Protein AF-A0AAN9URZ4-F1 (afdb_monomer)

Radius of gyration: 30.46 Å; Cα contacts (8 Å, |Δi|>4): 435; chains: 1; bounding box: 89×57×75 Å

Solvent-accessible surface area (backbone atoms only — not comparable to full-atom values): 18481 Å² total; per-residue (Å²): 125,80,79,62,71,82,74,46,87,57,57,67,56,51,55,60,62,71,72,59,90,50,75,71,52,51,59,51,49,50,52,51,52,52,51,48,52,52,49,52,52,48,54,52,52,50,52,54,50,53,51,52,51,50,53,53,49,48,52,50,50,52,53,51,50,51,50,52,48,48,52,49,52,52,53,50,32,48,73,63,71,39,75,86,70,47,73,65,60,51,51,51,50,51,53,50,51,53,51,51,52,53,51,49,47,69,75,72,37,92,56,43,60,62,55,44,68,71,53,41,53,51,48,61,67,32,66,69,50,39,52,55,74,70,44,91,61,32,26,33,37,39,38,35,14,32,56,40,86,91,52,82,79,58,95,66,47,57,46,45,49,55,47,55,51,48,53,50,51,52,66,74,65,63,46,95,55,48,47,71,33,68,50,62,40,73,78,58,91,87,57,43,34,64,66,59,54,52,41,51,42,42,51,45,50,45,71,76,40,46,79,51,53,68,46,68,64,57,46,51,54,50,50,51,37,47,51,53,34,52,55,45,25,68,73,68,79,43,84,51,61,70,40,52,37,51,38,45,37,53,59,48,48,50,45,58,58,85,29,37,40,38,38,39,34,27,36,39,53,52,16,18,38,98,85,65,48,76,38,26,61,56,48,50,30,38,50,47,50,40,32,74,66,36,58,24,32,27,38,35,40,38,28,30,29,42,85,75,38,72,53,92,86,42,69,83,74,41,73,74,89,52,88,75,41,60,44,82,47,81,46,73,47,47,72,108

Secondary structure (DSSP, 8-state):
-GGGTTS-TTHHHHHHHHT---HHHHHHHHHHHHHHHHHHHHHHHHHHHHHHHHHHHHHHHHHHHHHHHHHHHHHHHHHTT-TT--HHHHHHHHHHHHHHHHHHHHHH-TTB--SSTHHHHHHHHSHHHHHHHH-SS-EEEEEEEE--TT-TT-SS-TTTHHHHHHHHHHHHT--TTEEEEEEETTS-TT---HHHHHHHHHHHHHHH-GGGGSSHHHHHHHHHHHHHHHHHHHHHTS--HHHHHHHHHHHHTTS-TT-EEEEEEE-GGG-B-TT--B-HHHHHHHHHHHHHH-SSEEEEEEEEETTT--GGGTGGGG--SSTTSEEEEEEE--B-

Mean predicted aligned error: 10.14 Å

Nearest PDB structures (foldseek):
  4l16-assembly1_A  TM=3.874E-01  e=4.009E-01  Caenorhabditis elegans
  5zqm-assembly1_A  TM=2.718E-01  e=1.031E-01  Homo sapiens

InterPro domains:
  IPR056884 Nephrocystin 3-like, N-terminal [PF24883] (123-302)

pLDDT: mean 85.99, std 12.0, range [42.84, 98.62]

Foldseek 3Di:
DVVVPVVDPCPVVLVVLVVDDDPVSVVVNVVVVVVVVVVVVVVVVVVVVVVVVVVVVVVVVVVVLVVLLVVLLCVLCVLLVNNVDDPVVVVVLVVVVVVVVVVCCVPPPPFWDACDDPVVVVQCPDPLNCCLVVPPAAAEEEEAAEEDPVPLPDPDGRNQVVLVVVVVVCVVVPDLLEAEDEDEFPSDPVAQELSNRLSRLLSSRCVSVSVLRSDVVLSVLLSVLSVVQVVCCVVVVHGDLVSSLVSSQSSLQSDALSHEYEYRYEALLRHADPVRDRCSLSNLLSLLSNSVRHSHRYRYYHYHHCSSPVCVVCVVPSNHPDPRRYDYDYDYMDTD

Sequence (336 aa):
MRVLRGRLPGLELYKRIYSSKGNLELAMQVKIAESYKAFIHFCVQATMFYNKSGTQQSRKIDGLQEGHDNDHINKIQSLLGLGDYSAEQENDAVETYRRNFEVDAFMKNQFLERMEGGRMDTLKSHHDFRQWLESEGSRLLLVVGYNHHSIRSANQCWASPIALELMNRVKEKKREDESWVHYTSGLRDEGDVLSRAVFTIVLQVLRQNRSAVQKDEPLQELHAAIQDYRQEAERGGGETAASLQKVALRALNFLDSSKTVWIILDRVDKCRDQSRKLIGRALLKTMVYLVENAKPRVRVLAVVSGLDWNIDQDEDDLGRERKNSVIQHVVYQQQL

Structure (mmCIF, N/CA/C/O backbone):
data_AF-A0AAN9URZ4-F1
#
_entry.id   AF-A0AAN9URZ4-F1
#
loop_
_atom_site.group_PDB
_atom_site.id
_atom_site.type_symbol
_atom_site.label_atom_id
_atom_site.label_alt_id
_atom_site.label_comp_id
_atom_site.label_asym_id
_atom_site.label_entity_id
_atom_site.label_seq_id
_atom_site.pdbx_PDB_ins_code
_atom_site.Cartn_x
_atom_site.Cartn_y
_atom_site.Cartn_z
_atom_site.occupancy
_atom_site.B_iso_or_equiv
_atom_site.auth_seq_id
_atom_site.auth_comp_id
_atom_site.auth_asym_id
_atom_site.auth_atom_id
_atom_site.pdbx_PDB_model_num
ATOM 1 N N . MET A 1 1 ? -52.444 14.887 15.789 1.00 42.84 1 MET A N 1
ATOM 2 C CA . MET A 1 1 ? -52.819 15.622 17.026 1.00 42.84 1 MET A CA 1
ATOM 3 C C . MET A 1 1 ? -53.616 14.827 18.080 1.00 42.84 1 MET A C 1
ATOM 5 O O . MET A 1 1 ? -53.629 15.259 19.224 1.00 42.84 1 MET A O 1
ATOM 9 N N . ARG A 1 2 ? -54.247 13.671 17.788 1.00 46.78 2 ARG A N 1
ATOM 10 C CA . ARG A 1 2 ? -55.033 12.914 18.799 1.00 46.78 2 ARG A CA 1
ATOM 11 C C . ARG A 1 2 ? -54.210 12.191 19.885 1.00 46.78 2 ARG A C 1
ATOM 13 O O . ARG A 1 2 ? -54.737 11.962 20.964 1.00 46.78 2 ARG A O 1
ATOM 20 N N . VAL A 1 3 ? -52.929 11.899 19.648 1.00 48.75 3 VAL A N 1
ATOM 21 C CA . VAL A 1 3 ? -52.095 11.086 20.564 1.00 48.75 3 VAL A CA 1
ATOM 22 C C . VAL A 1 3 ? -51.535 11.884 21.759 1.00 48.75 3 VAL A C 1
ATOM 24 O O . VAL A 1 3 ? -51.210 11.306 22.790 1.00 48.75 3 VAL A O 1
ATOM 27 N N . LEU A 1 4 ? -51.491 13.220 21.684 1.00 47.91 4 LEU A N 1
ATOM 28 C CA . LEU A 1 4 ? -50.984 14.065 22.779 1.00 47.91 4 LEU A CA 1
ATOM 29 C C . LEU A 1 4 ? -52.016 14.321 23.892 1.00 47.91 4 LEU A C 1
ATOM 31 O O . LEU A 1 4 ? -51.628 14.651 25.010 1.00 47.91 4 LEU A O 1
ATOM 35 N N . ARG A 1 5 ? -53.320 14.130 23.632 1.00 49.97 5 ARG A N 1
ATOM 36 C CA . ARG A 1 5 ? -54.385 14.419 24.615 1.00 49.97 5 ARG A CA 1
ATOM 37 C C . ARG A 1 5 ? -54.364 13.511 25.848 1.00 49.97 5 ARG A C 1
ATOM 39 O O . ARG A 1 5 ? -54.823 13.942 26.894 1.00 49.97 5 ARG A O 1
ATOM 46 N N . GLY A 1 6 ? -53.829 12.294 25.739 1.00 54.91 6 GLY A N 1
ATOM 47 C CA . GLY A 1 6 ? -53.776 11.337 26.852 1.00 54.91 6 GLY A CA 1
ATOM 48 C C . GLY A 1 6 ? -52.483 11.365 27.672 1.00 54.91 6 GLY A C 1
ATOM 49 O O . GLY A 1 6 ? -52.384 10.643 28.655 1.00 54.91 6 GLY A O 1
ATOM 50 N N . ARG A 1 7 ? -51.475 12.155 27.271 1.00 55.06 7 ARG A N 1
ATOM 51 C CA . ARG A 1 7 ? -50.127 12.121 27.877 1.00 55.06 7 ARG A CA 1
ATOM 52 C C . ARG A 1 7 ? -49.797 13.312 28.775 1.00 55.06 7 ARG A C 1
ATOM 54 O O . ARG A 1 7 ? -48.707 13.362 29.330 1.00 55.06 7 ARG A O 1
ATOM 61 N N . LEU A 1 8 ? -50.727 14.249 28.946 1.00 54.44 8 LEU A N 1
ATOM 62 C CA . LEU A 1 8 ? -50.587 15.378 29.866 1.00 54.44 8 LEU A CA 1
ATOM 63 C C . LEU A 1 8 ? -51.680 15.284 30.939 1.00 54.44 8 LEU A C 1
ATOM 65 O O . LEU A 1 8 ? -52.721 15.926 30.789 1.00 54.44 8 LEU A O 1
ATOM 69 N N . PRO A 1 9 ? -51.456 14.520 32.029 1.00 59.19 9 PRO A N 1
ATOM 70 C CA . PRO A 1 9 ? -52.394 14.411 33.152 1.00 59.19 9 PRO A CA 1
ATOM 71 C C . PRO A 1 9 ? -52.818 15.766 33.749 1.00 59.19 9 PRO A C 1
ATOM 73 O O . PRO A 1 9 ? -53.840 15.854 34.420 1.00 59.19 9 PRO A O 1
ATOM 76 N N . GLY A 1 10 ? -52.071 16.842 33.476 1.00 60.06 10 GLY A N 1
ATOM 77 C CA . GLY A 1 10 ? -52.400 18.199 33.913 1.00 60.06 10 GLY A CA 1
ATOM 78 C C . GLY A 1 10 ? -53.425 18.949 33.053 1.00 60.06 10 GLY A C 1
ATOM 79 O O . GLY A 1 10 ? -53.982 19.932 33.526 1.00 60.06 10 GLY A O 1
ATOM 80 N N . LEU A 1 11 ? -53.712 18.536 31.811 1.00 63.22 11 LEU A N 1
ATOM 81 C CA . LEU A 1 11 ? -54.497 19.368 30.881 1.00 63.22 11 LEU A CA 1
ATOM 82 C C . LEU A 1 11 ? -55.975 19.521 31.298 1.00 63.22 11 LEU A C 1
ATOM 84 O O . LEU A 1 11 ? -56.564 20.587 31.129 1.00 63.22 11 LEU A O 1
ATOM 88 N N . GLU A 1 12 ? -56.570 18.469 31.864 1.00 67.25 12 GLU A N 1
ATOM 89 C CA . GLU A 1 12 ? -57.939 18.511 32.405 1.00 67.25 12 GLU A CA 1
ATOM 90 C C . GLU A 1 12 ? -58.012 19.302 33.721 1.00 67.25 12 GLU A C 1
ATOM 92 O O . GLU A 1 12 ? -58.983 20.019 33.961 1.00 67.25 12 GLU A O 1
ATOM 97 N N . LEU A 1 13 ? -56.944 19.270 34.528 1.00 66.81 13 LEU A N 1
ATOM 98 C CA . LEU A 1 13 ? -56.815 20.118 35.713 1.00 66.81 13 LEU A CA 1
ATOM 99 C C . LEU A 1 13 ? -56.771 21.607 35.322 1.00 66.81 13 LEU A C 1
ATOM 101 O O . LEU A 1 13 ? -57.477 22.416 35.920 1.00 66.81 13 LEU A O 1
ATOM 105 N N . TYR A 1 14 ? -56.029 21.958 34.265 1.00 63.41 14 TYR A N 1
ATOM 106 C CA . TYR A 1 14 ? -55.974 23.324 33.729 1.00 63.41 14 TYR A CA 1
ATOM 107 C C . TYR A 1 14 ? -57.334 23.834 33.259 1.00 63.41 14 TYR A C 1
ATOM 109 O O . TYR A 1 14 ? -57.724 24.945 33.613 1.00 63.41 14 TYR A O 1
ATOM 117 N N . LYS A 1 15 ? -58.085 23.029 32.498 1.00 69.25 15 LYS A N 1
ATOM 118 C CA . LYS A 1 15 ? -59.427 23.424 32.041 1.00 69.25 15 LYS A CA 1
ATOM 119 C C . LYS A 1 15 ? -60.359 23.732 33.207 1.00 69.25 15 LYS A C 1
ATOM 121 O O . LYS A 1 15 ? -61.093 24.710 33.141 1.00 69.25 15 LYS A O 1
ATOM 126 N N . ARG A 1 16 ? -60.298 22.921 34.269 1.00 67.06 16 ARG A N 1
ATOM 127 C CA . ARG A 1 16 ? -61.144 23.063 35.459 1.00 67.06 16 ARG A CA 1
ATOM 128 C C . ARG A 1 16 ? -60.785 24.297 36.283 1.00 67.06 16 ARG A C 1
ATOM 130 O O . ARG A 1 16 ? -61.675 24.998 36.753 1.00 67.06 16 ARG A O 1
ATOM 137 N N . ILE A 1 17 ? -59.488 24.571 36.408 1.00 64.19 17 ILE A N 1
ATOM 138 C CA . ILE A 1 17 ? -58.961 25.751 37.091 1.00 64.19 17 ILE A CA 1
ATOM 139 C C . ILE A 1 17 ? -59.410 27.032 36.371 1.00 64.19 17 ILE A C 1
ATOM 141 O O . ILE A 1 17 ? -59.908 27.928 37.037 1.00 64.19 17 ILE A O 1
ATOM 145 N N . TYR A 1 18 ? -59.318 27.103 35.038 1.00 62.09 18 TYR A N 1
ATOM 146 C CA . TYR A 1 18 ? -59.636 28.313 34.257 1.00 62.09 18 TYR A CA 1
ATOM 147 C C . TYR A 1 18 ? -61.133 28.558 33.986 1.00 62.09 18 TYR A C 1
ATOM 149 O O . TYR A 1 18 ? -61.499 29.638 33.528 1.00 62.09 18 TYR A O 1
ATOM 157 N N . SER A 1 19 ? -62.015 27.592 34.254 1.00 69.06 19 SER A N 1
ATOM 158 C CA . SER A 1 19 ? -63.463 27.736 34.030 1.00 69.06 19 SER A CA 1
ATOM 159 C C . SER A 1 19 ? -64.231 28.444 35.158 1.00 69.06 19 SER A C 1
ATOM 161 O O . SER A 1 19 ? -65.416 28.731 34.985 1.00 69.06 19 SER A O 1
ATOM 163 N N . SER A 1 20 ? -63.590 28.732 36.296 1.00 61.50 20 SER A N 1
ATOM 164 C CA . SER A 1 20 ? -64.242 29.340 37.465 1.00 61.50 20 SER A CA 1
ATOM 165 C C . SER A 1 20 ? -63.994 30.853 37.567 1.00 61.50 20 SER A C 1
ATOM 167 O O . SER A 1 20 ? -62.905 31.327 37.244 1.00 61.50 20 SER A O 1
ATOM 169 N N . LYS A 1 21 ? -65.020 31.623 37.961 1.00 62.53 21 LYS A N 1
ATOM 170 C CA . LYS A 1 21 ? -65.085 33.098 37.825 1.00 62.53 21 LYS A CA 1
ATOM 171 C C . LYS A 1 21 ? -64.901 33.886 39.141 1.00 62.53 21 LYS A C 1
ATOM 173 O O . LYS A 1 21 ? -65.217 35.073 39.175 1.00 62.53 21 LYS A O 1
ATOM 178 N N . GLY A 1 22 ? -64.420 33.273 40.228 1.00 72.88 22 GLY A N 1
ATOM 179 C CA . GLY A 1 22 ? -64.204 33.966 41.507 1.00 72.88 22 GLY A CA 1
ATOM 180 C C . GLY A 1 22 ? -62.876 34.740 41.588 1.00 72.88 22 GLY A C 1
ATOM 181 O O . GLY A 1 22 ? -61.831 34.239 41.187 1.00 72.88 22 GLY A O 1
ATOM 182 N N . ASN A 1 23 ? -62.868 35.939 42.189 1.00 67.38 23 ASN A N 1
ATOM 183 C CA . ASN A 1 23 ? -61.644 36.750 42.372 1.00 67.38 23 ASN A CA 1
ATOM 184 C C . ASN A 1 23 ? -60.546 36.043 43.201 1.00 67.38 23 ASN A C 1
ATOM 186 O O . ASN A 1 23 ? -59.359 36.210 42.924 1.00 67.38 23 ASN A O 1
ATOM 190 N N . LEU A 1 24 ? -60.924 35.227 44.194 1.00 65.75 24 LEU A N 1
ATOM 191 C CA . LEU A 1 24 ? -59.980 34.422 44.986 1.00 65.75 24 LEU A CA 1
ATOM 192 C C . LEU A 1 24 ? -59.337 33.303 44.146 1.00 65.75 24 LEU A C 1
ATOM 194 O O . LEU A 1 24 ? -58.168 32.966 44.331 1.00 65.75 24 LEU A O 1
ATOM 198 N N . GLU A 1 25 ? -60.080 32.765 43.179 1.00 67.50 25 GLU A N 1
ATOM 199 C CA . GLU A 1 25 ? -59.587 31.736 42.264 1.00 67.50 25 GLU A CA 1
ATOM 200 C C . GLU A 1 25 ? -58.636 32.321 41.223 1.00 67.50 25 GLU A C 1
ATOM 202 O O . GLU A 1 25 ? -57.683 31.644 40.849 1.00 67.50 25 GLU A O 1
ATOM 207 N N . LEU A 1 26 ? -58.809 33.588 40.832 1.00 73.62 26 LEU A N 1
ATOM 208 C CA . LEU A 1 26 ? -57.879 34.282 39.939 1.00 73.62 26 LEU A CA 1
ATOM 209 C C . LEU A 1 26 ? -56.481 34.420 40.569 1.00 73.62 26 LEU A C 1
ATOM 211 O O . LEU A 1 26 ? -55.475 34.124 39.926 1.00 73.62 26 LEU A O 1
ATOM 215 N N . ALA A 1 27 ? -56.395 34.795 41.848 1.00 77.75 27 ALA A N 1
ATOM 216 C CA . ALA A 1 27 ? -55.114 34.874 42.556 1.00 77.75 27 ALA A CA 1
ATOM 217 C C . ALA A 1 27 ? -54.439 33.494 42.694 1.00 77.75 27 ALA A C 1
ATOM 219 O O . ALA A 1 27 ? -53.217 33.370 42.579 1.00 77.75 27 ALA A O 1
ATOM 220 N N . MET A 1 28 ? -55.235 32.440 42.901 1.00 76.69 28 MET A N 1
ATOM 221 C CA . MET A 1 28 ? -54.738 31.066 42.959 1.00 76.69 28 MET A CA 1
ATOM 222 C C . MET A 1 28 ? -54.276 30.566 41.580 1.00 76.69 28 MET A C 1
ATOM 224 O O . MET A 1 28 ? -53.213 29.958 41.480 1.00 76.69 28 MET A O 1
ATOM 228 N N . GLN A 1 29 ? -55.019 30.875 40.513 1.00 73.12 29 GLN A N 1
ATOM 229 C CA . GLN A 1 29 ? -54.650 30.595 39.122 1.00 73.12 29 GLN A CA 1
ATOM 230 C C . GLN A 1 29 ? -53.306 31.225 38.754 1.00 73.12 29 GLN A C 1
ATOM 232 O O . GLN A 1 29 ? -52.453 30.546 38.183 1.00 73.12 29 GLN A O 1
ATOM 237 N N . VAL A 1 30 ? -53.096 32.494 39.119 1.00 80.12 30 VAL A N 1
ATOM 238 C CA . VAL A 1 30 ? -51.832 33.204 38.876 1.00 80.12 30 VAL A CA 1
ATOM 239 C C . VAL A 1 30 ? -50.676 32.506 39.592 1.00 80.12 30 VAL A C 1
ATOM 241 O O . VAL A 1 30 ? -49.689 32.166 38.943 1.00 80.12 30 VAL A O 1
ATOM 244 N N . LYS A 1 31 ? -50.821 32.172 40.884 1.00 84.50 31 LYS A N 1
ATOM 245 C CA . LYS A 1 31 ? -49.784 31.432 41.629 1.00 84.50 31 LYS A CA 1
ATOM 246 C C . LYS A 1 31 ? -49.487 30.054 41.035 1.00 84.50 31 LYS A C 1
ATOM 248 O O . LYS A 1 31 ? -48.326 29.645 40.990 1.00 84.50 31 LYS A O 1
ATOM 253 N N . ILE A 1 32 ? -50.508 29.330 40.572 1.00 79.12 32 ILE A N 1
ATOM 254 C CA . ILE A 1 32 ? -50.332 28.026 39.911 1.00 79.12 32 ILE A CA 1
ATOM 255 C C . ILE A 1 32 ? -49.575 28.197 38.589 1.00 79.12 32 ILE A C 1
ATOM 257 O O . ILE A 1 32 ? -48.636 27.445 38.321 1.00 79.12 32 ILE A O 1
ATOM 261 N N . ALA A 1 33 ? -49.936 29.196 37.781 1.00 75.31 33 ALA A N 1
ATOM 262 C CA . ALA A 1 33 ? -49.264 29.486 36.519 1.00 75.31 33 ALA A CA 1
ATOM 263 C C . ALA A 1 33 ? -47.792 29.883 36.731 1.00 75.31 33 ALA A C 1
ATOM 265 O O . ALA A 1 33 ? -46.912 29.368 36.039 1.00 75.31 33 ALA A O 1
ATOM 266 N N . GLU A 1 34 ? -47.504 30.733 37.718 1.00 84.31 34 GLU A N 1
ATOM 267 C CA . GLU A 1 34 ? -46.139 31.123 38.091 1.00 84.31 34 GLU A CA 1
ATOM 268 C C . GLU A 1 34 ? -45.314 29.934 38.596 1.00 84.31 34 GLU A C 1
ATOM 270 O O . GLU A 1 34 ? -44.181 29.739 38.151 1.00 84.31 34 GLU A O 1
ATOM 275 N N . SER A 1 35 ? -45.896 29.089 39.453 1.00 83.25 35 SER A N 1
ATOM 276 C CA . SER A 1 35 ? -45.234 27.880 39.963 1.00 83.25 35 SER A CA 1
ATOM 277 C C . SER A 1 35 ? -44.882 26.916 38.829 1.00 83.25 35 SER A C 1
ATOM 279 O O . SER A 1 35 ? -43.781 26.369 38.781 1.00 83.25 35 SER A O 1
ATOM 281 N N . TYR A 1 36 ? -45.792 26.741 37.867 1.00 79.69 36 TYR A N 1
ATOM 282 C CA . TYR A 1 36 ? -45.555 25.870 36.718 1.00 79.69 36 TYR A CA 1
ATOM 283 C C . TYR A 1 36 ? -44.509 26.446 35.760 1.00 79.69 36 TYR A C 1
ATOM 285 O O . TYR A 1 36 ? -43.657 25.714 35.260 1.00 79.69 36 TYR A O 1
ATOM 293 N N . LYS A 1 37 ? -44.522 27.767 35.544 1.00 81.00 37 LYS A N 1
ATOM 294 C CA . LYS A 1 37 ? -43.484 28.469 34.778 1.00 81.00 37 LYS A CA 1
ATOM 295 C C . LYS A 1 37 ? -42.105 28.263 35.411 1.00 81.00 37 LYS A C 1
ATOM 297 O O . LYS A 1 37 ? -41.157 27.949 34.692 1.00 81.00 37 LYS A O 1
ATOM 302 N N . ALA A 1 38 ? -41.999 28.391 36.734 1.00 84.94 38 ALA A N 1
ATOM 303 C CA . ALA A 1 38 ? -40.759 28.142 37.466 1.00 84.94 38 ALA A CA 1
ATOM 304 C C . ALA A 1 38 ? -40.299 26.679 37.337 1.00 84.94 38 ALA A C 1
ATOM 306 O O . ALA A 1 38 ? -39.125 26.428 37.069 1.00 84.94 38 ALA A O 1
ATOM 307 N N . PHE A 1 39 ? -41.224 25.720 37.440 1.00 84.50 39 PHE A N 1
ATOM 308 C CA . PHE A 1 39 ? -40.927 24.297 37.268 1.00 84.50 39 PHE A CA 1
ATOM 309 C C . PHE A 1 39 ? -40.434 23.959 35.853 1.00 84.50 39 PHE A C 1
ATOM 311 O O . PHE A 1 39 ? -39.395 23.318 35.707 1.00 84.50 39 PHE A O 1
ATOM 318 N N . ILE A 1 40 ? -41.115 24.435 34.802 1.00 79.75 40 ILE A N 1
ATOM 319 C CA . ILE A 1 40 ? -40.665 24.239 33.413 1.00 79.75 40 ILE A CA 1
ATOM 320 C C . ILE A 1 40 ? -39.272 24.837 33.220 1.00 79.75 40 ILE A C 1
ATOM 322 O O . ILE A 1 40 ? -38.400 24.189 32.642 1.00 79.75 40 ILE A O 1
ATOM 326 N N . HIS A 1 41 ? -39.048 26.058 33.713 1.00 78.00 41 HIS A N 1
ATOM 327 C CA . HIS A 1 41 ? -37.749 26.714 33.610 1.00 78.00 41 HIS A CA 1
ATOM 328 C C . HIS A 1 41 ? -36.645 25.893 34.296 1.00 78.00 41 HIS A C 1
ATOM 330 O O . HIS A 1 41 ? -35.586 25.682 33.706 1.00 78.00 41 HIS A O 1
ATOM 336 N N . PHE A 1 42 ? -36.916 25.351 35.488 1.00 89.00 42 PHE A N 1
ATOM 337 C CA . PHE A 1 42 ? -36.014 24.426 36.172 1.00 89.00 42 PHE A CA 1
ATOM 338 C C . PHE A 1 42 ? -35.735 23.164 35.341 1.00 89.00 42 PHE A C 1
ATOM 340 O O . PHE A 1 42 ? -34.572 22.823 35.141 1.00 89.00 42 PHE A O 1
ATOM 347 N N . CYS A 1 43 ? -36.759 22.500 34.794 1.00 82.06 43 CYS A N 1
ATOM 348 C CA . CYS A 1 43 ? -36.575 21.306 33.962 1.00 82.06 43 CYS A CA 1
ATOM 349 C C . CYS A 1 43 ? -35.727 21.585 32.711 1.00 82.06 43 CYS A C 1
ATOM 351 O O . CYS A 1 43 ? -34.867 20.774 32.358 1.00 82.06 43 CYS A O 1
ATOM 353 N N . VAL A 1 44 ? -35.929 22.733 32.055 1.00 77.44 44 VAL A N 1
ATOM 354 C CA . VAL A 1 44 ? -35.116 23.161 30.905 1.00 77.44 44 VAL A CA 1
ATOM 355 C C . VAL A 1 44 ? -33.662 23.372 31.325 1.00 77.44 44 VAL A C 1
ATOM 357 O O . VAL A 1 44 ? -32.761 22.836 30.678 1.00 77.44 44 VAL A O 1
ATOM 360 N N . GLN A 1 45 ? -33.416 24.089 32.427 1.00 76.75 45 GLN A N 1
ATOM 361 C CA . GLN A 1 45 ? -32.056 24.325 32.918 1.00 76.75 45 GLN A CA 1
ATOM 362 C C . GLN A 1 45 ? -31.357 23.040 33.370 1.00 76.75 45 GLN A C 1
ATOM 364 O O . GLN A 1 45 ? -30.199 22.833 33.014 1.00 76.75 45 GLN A O 1
ATOM 369 N N . ALA A 1 46 ? -32.056 22.148 34.075 1.00 76.00 46 ALA A N 1
ATOM 370 C CA . ALA A 1 46 ? -31.533 20.842 34.462 1.00 76.00 46 ALA A CA 1
ATOM 371 C C . ALA A 1 46 ? -31.162 20.011 33.224 1.00 76.00 46 ALA A C 1
ATOM 373 O O . ALA A 1 46 ? -30.057 19.482 33.147 1.00 76.00 46 ALA A O 1
ATOM 374 N N . THR A 1 47 ? -32.025 19.971 32.205 1.00 73.62 47 THR A N 1
ATOM 375 C CA . THR A 1 47 ? -31.743 19.262 30.943 1.00 73.62 47 THR A CA 1
ATOM 376 C C . THR A 1 47 ? -30.515 19.840 30.236 1.00 73.62 47 THR A C 1
ATOM 378 O O . THR A 1 47 ? -29.645 19.094 29.792 1.00 73.62 47 THR A O 1
ATOM 381 N N . MET A 1 48 ? -30.394 21.170 30.164 1.00 71.06 48 MET A N 1
ATOM 382 C CA . MET A 1 48 ? -29.210 21.825 29.599 1.00 71.06 48 MET A CA 1
ATOM 383 C C . MET A 1 48 ? -27.941 21.527 30.404 1.00 71.06 48 MET A C 1
ATOM 385 O O . MET A 1 48 ? -26.884 21.322 29.810 1.00 71.06 48 MET A O 1
ATOM 389 N N . PHE A 1 49 ? -28.033 21.496 31.734 1.00 76.31 49 PHE A N 1
ATOM 390 C CA . PHE A 1 49 ? -26.919 21.178 32.623 1.00 76.31 49 PHE A CA 1
ATOM 391 C C . PHE A 1 49 ? -26.446 19.734 32.424 1.00 76.31 49 PHE A C 1
ATOM 393 O O . PHE A 1 49 ? -25.277 19.516 32.113 1.00 76.31 49 PHE A O 1
ATOM 400 N N . TYR A 1 50 ? -27.356 18.758 32.479 1.00 72.69 50 TYR A N 1
ATOM 401 C CA . TYR A 1 50 ? -27.015 17.348 32.281 1.00 72.69 50 TYR A CA 1
ATOM 402 C C . TYR A 1 50 ? -26.529 17.047 30.855 1.00 72.69 50 TYR A C 1
ATOM 404 O O . TYR A 1 50 ? -25.592 16.269 30.691 1.00 72.69 50 TYR A O 1
ATOM 412 N N . ASN A 1 51 ? -27.060 17.720 29.828 1.00 70.62 51 ASN A N 1
ATOM 413 C CA . ASN A 1 51 ? -26.549 17.589 28.458 1.00 70.62 51 ASN A CA 1
ATOM 414 C C . ASN A 1 51 ? -25.150 18.209 28.290 1.00 70.62 51 ASN A C 1
ATOM 416 O O . ASN A 1 51 ? -24.308 17.658 27.578 1.00 70.62 51 ASN A O 1
ATOM 420 N N . LYS A 1 52 ? -24.853 19.332 28.956 1.00 66.81 52 LYS A N 1
ATOM 421 C CA . LYS A 1 52 ? -23.499 19.916 28.967 1.00 66.81 52 LYS A CA 1
ATOM 422 C C . LYS A 1 52 ? -22.499 19.021 29.702 1.00 66.81 52 LYS A C 1
ATOM 424 O O . LYS A 1 52 ? -21.394 18.825 29.205 1.00 66.81 52 LYS A O 1
ATOM 429 N N . SER A 1 53 ? -22.881 18.434 30.834 1.00 63.44 53 SER A N 1
ATOM 430 C CA . SER A 1 53 ? -22.025 17.493 31.567 1.00 63.44 53 SER A CA 1
ATOM 431 C C . SER A 1 53 ? -21.807 16.190 30.793 1.00 63.44 53 SER A C 1
ATOM 433 O O . SER A 1 53 ? -20.6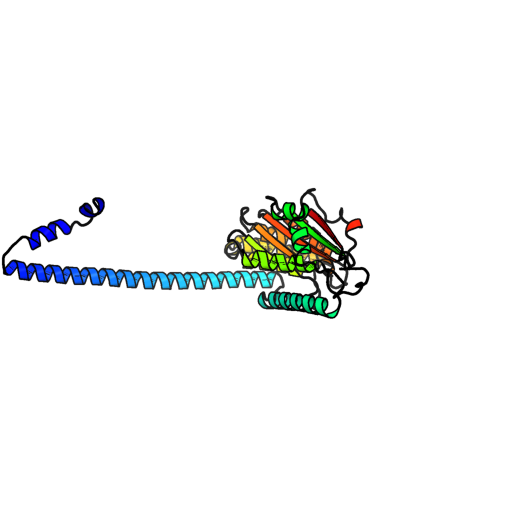72 15.733 30.701 1.00 63.44 53 SER A O 1
ATOM 435 N N . GLY A 1 54 ? -22.848 15.641 30.158 1.00 65.12 54 GLY A N 1
ATOM 436 C CA . GLY A 1 54 ? -22.743 14.441 29.323 1.00 65.12 54 GLY A CA 1
ATOM 437 C C . GLY A 1 54 ? -21.863 14.647 28.087 1.00 65.12 54 GLY A C 1
ATOM 438 O O . GLY A 1 54 ? -21.010 13.815 27.795 1.00 65.12 54 GLY A O 1
ATOM 439 N N . THR A 1 55 ? -21.983 15.791 27.404 1.00 66.50 55 THR A N 1
ATOM 440 C CA . THR A 1 55 ? -21.107 16.120 26.262 1.00 66.50 55 THR A CA 1
ATOM 441 C C . THR A 1 55 ? -19.659 16.376 26.679 1.00 66.50 55 THR A C 1
ATOM 443 O O . THR A 1 55 ? -18.744 15.954 25.977 1.00 66.50 55 THR A O 1
ATOM 446 N N . GLN A 1 56 ? -19.414 17.016 27.828 1.00 67.12 56 GLN A N 1
ATOM 447 C CA . GLN A 1 56 ? -18.055 17.176 28.360 1.00 67.12 56 GLN A CA 1
ATOM 448 C C . GLN A 1 56 ? -17.433 15.844 28.788 1.00 67.12 56 GLN A C 1
ATOM 450 O O . GLN A 1 56 ? -16.240 15.635 28.578 1.00 67.12 56 GLN A O 1
ATOM 455 N N . GLN A 1 57 ? -18.221 14.946 29.376 1.00 68.12 57 GLN A N 1
ATOM 456 C CA . GLN A 1 57 ? -17.748 13.631 29.791 1.00 68.12 57 GLN A CA 1
ATOM 457 C C . GLN A 1 57 ? -17.487 12.717 28.589 1.00 68.12 57 GLN A C 1
ATOM 459 O O . GLN A 1 57 ? -16.446 12.071 28.567 1.00 68.12 57 GLN A O 1
ATOM 464 N N . SER A 1 58 ? -18.346 12.749 27.562 1.00 65.88 58 SER A N 1
ATOM 465 C CA . SER A 1 58 ? -18.093 12.071 26.282 1.00 65.88 58 SER A CA 1
ATOM 466 C C . SER A 1 58 ? -16.784 12.554 25.671 1.00 65.88 58 SER A C 1
ATOM 468 O O . SER A 1 58 ? -15.897 11.750 25.448 1.00 65.88 58 SER A O 1
ATOM 470 N N . ARG A 1 59 ? -16.581 13.876 25.557 1.00 68.38 59 ARG A N 1
ATOM 471 C CA . ARG A 1 59 ? -15.327 14.442 25.027 1.00 68.38 59 ARG A CA 1
ATOM 472 C C . ARG A 1 59 ? -14.086 14.021 25.813 1.00 68.38 59 ARG A C 1
ATOM 474 O O . ARG A 1 59 ? -13.026 13.851 25.224 1.00 68.38 59 ARG A O 1
ATOM 481 N N . LYS A 1 60 ? -14.188 13.885 27.141 1.00 73.62 60 LYS A N 1
ATOM 482 C CA . LYS A 1 60 ? -13.075 13.390 27.966 1.00 73.62 60 LYS A CA 1
ATOM 483 C C . LYS A 1 60 ? -12.790 11.915 27.707 1.00 73.62 60 LYS A C 1
ATOM 485 O O . LYS A 1 60 ? -11.626 11.547 27.652 1.00 73.62 60 LYS A O 1
ATOM 490 N N . ILE A 1 61 ? -13.827 11.093 27.569 1.00 72.88 61 ILE A N 1
ATOM 491 C CA . ILE A 1 61 ? -13.681 9.670 27.248 1.00 72.88 61 ILE A CA 1
ATOM 492 C C . ILE A 1 61 ? -13.086 9.515 25.848 1.00 72.88 61 ILE A C 1
ATOM 494 O O . ILE A 1 61 ? -12.108 8.795 25.700 1.00 72.88 61 ILE A O 1
ATOM 498 N N . ASP A 1 62 ? -13.598 10.260 24.868 1.00 73.75 62 ASP A N 1
ATOM 499 C CA . ASP A 1 62 ? -13.095 10.264 23.493 1.00 73.75 62 ASP A CA 1
ATOM 500 C C . ASP A 1 62 ? -11.617 10.685 23.461 1.00 73.75 62 ASP A C 1
ATOM 502 O O . ASP A 1 62 ? -10.790 9.993 22.879 1.00 73.75 62 ASP A O 1
ATOM 506 N N . GLY A 1 63 ? -11.247 11.752 24.181 1.00 74.94 63 GLY A N 1
ATOM 507 C CA . GLY A 1 63 ? -9.855 12.205 24.270 1.00 74.94 63 GLY A CA 1
ATOM 508 C C . GLY A 1 63 ? -8.919 11.223 24.988 1.00 74.94 63 GLY A C 1
ATOM 509 O O . GLY A 1 63 ? -7.768 11.066 24.585 1.00 74.94 63 GLY A O 1
ATOM 510 N N . LEU A 1 64 ? -9.392 10.534 26.033 1.00 79.31 64 LEU A N 1
ATOM 511 C CA . LEU A 1 64 ? -8.620 9.476 26.696 1.00 79.31 64 LEU A CA 1
ATOM 512 C C . LEU A 1 64 ? -8.452 8.254 25.788 1.00 79.31 64 LEU A C 1
ATOM 514 O O . LEU A 1 64 ? -7.364 7.684 25.740 1.00 79.31 64 LEU A O 1
ATOM 518 N N . GLN A 1 65 ? -9.499 7.882 25.049 1.00 79.44 65 GLN A N 1
ATOM 519 C CA . GLN A 1 65 ? -9.456 6.780 24.094 1.00 79.44 65 GLN A CA 1
ATOM 520 C C . GLN A 1 65 ? -8.500 7.092 22.939 1.00 79.44 65 GLN A C 1
ATOM 522 O O . GLN A 1 65 ? -7.674 6.257 22.590 1.00 79.44 65 GLN A O 1
ATOM 527 N N . GLU A 1 66 ? -8.548 8.306 22.390 1.00 81.50 66 GLU A N 1
ATOM 528 C CA . GLU A 1 66 ? -7.605 8.754 21.362 1.00 81.50 66 GLU A CA 1
ATOM 529 C C . GLU A 1 66 ? -6.157 8.735 21.864 1.00 81.50 66 GLU A C 1
ATOM 531 O O . GLU A 1 66 ? -5.267 8.296 21.134 1.00 81.50 66 GLU A O 1
ATOM 536 N N . GLY A 1 67 ? -5.914 9.178 23.104 1.00 81.38 67 GLY A N 1
ATOM 537 C CA . GLY A 1 67 ? -4.595 9.115 23.736 1.00 81.38 67 GLY A CA 1
ATOM 538 C C . GLY A 1 67 ? -4.080 7.681 23.852 1.00 81.38 67 GLY A C 1
ATOM 539 O O . GLY A 1 67 ? -2.984 7.378 23.386 1.00 81.38 67 GLY A O 1
ATOM 540 N N . HIS A 1 68 ? -4.910 6.783 24.379 1.00 83.56 68 HIS A N 1
ATOM 541 C CA . HIS A 1 68 ? -4.579 5.368 24.528 1.00 83.56 68 HIS A CA 1
ATOM 542 C C . HIS A 1 68 ? -4.320 4.674 23.178 1.00 83.56 68 HIS A C 1
ATOM 544 O O . HIS A 1 68 ? -3.345 3.936 23.020 1.00 83.56 68 HIS A O 1
ATOM 550 N N . ASP A 1 69 ? -5.152 4.946 22.171 1.00 84.56 69 ASP A N 1
ATOM 551 C CA . ASP A 1 69 ? -4.979 4.415 20.818 1.00 84.56 69 ASP A CA 1
ATOM 552 C C . ASP A 1 69 ? -3.664 4.899 20.189 1.00 84.56 69 ASP A C 1
ATOM 554 O O . ASP A 1 69 ? -2.961 4.129 19.527 1.00 84.56 69 ASP A O 1
ATOM 558 N N . ASN A 1 70 ? -3.307 6.169 20.402 1.00 86.81 70 ASN A N 1
ATOM 559 C CA . ASN A 1 70 ? -2.037 6.716 19.933 1.00 86.81 70 ASN A CA 1
ATOM 560 C C . ASN A 1 70 ? -0.848 6.035 20.629 1.00 86.81 70 ASN A C 1
ATOM 562 O O . ASN A 1 70 ? 0.117 5.685 19.952 1.00 86.81 70 ASN A O 1
ATOM 566 N N . ASP A 1 71 ? -0.924 5.777 21.936 1.00 88.81 71 ASP A N 1
ATOM 567 C CA . ASP A 1 71 ? 0.129 5.075 22.679 1.00 88.81 71 ASP A CA 1
ATOM 568 C C . ASP A 1 71 ? 0.341 3.644 22.160 1.00 88.81 71 ASP A C 1
ATOM 570 O O . ASP A 1 71 ? 1.481 3.209 21.962 1.00 88.81 71 ASP A O 1
ATOM 574 N N . HIS A 1 72 ? -0.743 2.926 21.850 1.00 89.88 72 HIS A N 1
ATOM 575 C CA . HIS A 1 72 ? -0.680 1.595 21.237 1.00 89.88 72 HIS A CA 1
ATOM 576 C C . HIS A 1 72 ? -0.003 1.629 19.866 1.00 89.88 72 HIS A C 1
ATOM 578 O O . HIS A 1 72 ? 0.900 0.835 19.592 1.00 89.88 72 HIS A O 1
ATOM 584 N N . ILE A 1 73 ? -0.398 2.572 19.011 1.00 93.19 73 ILE A N 1
ATOM 585 C CA . ILE A 1 73 ? 0.215 2.752 17.693 1.00 93.19 73 ILE A CA 1
ATOM 586 C C . ILE A 1 73 ? 1.696 3.119 17.814 1.00 93.19 73 ILE A C 1
ATOM 588 O O . ILE A 1 73 ? 2.509 2.574 17.070 1.00 93.19 73 ILE A O 1
ATOM 592 N N . ASN A 1 74 ? 2.068 3.988 18.754 1.00 92.50 74 ASN A N 1
ATOM 593 C CA . ASN A 1 74 ? 3.460 4.373 18.991 1.00 92.50 74 ASN A CA 1
ATOM 594 C C . ASN A 1 74 ? 4.297 3.177 19.464 1.00 92.50 74 ASN A C 1
ATOM 596 O O . ASN A 1 74 ? 5.429 2.978 19.013 1.00 92.50 74 ASN A O 1
ATOM 600 N N . LYS A 1 75 ? 3.722 2.321 20.316 1.00 92.94 75 LYS A N 1
ATOM 601 C CA . LYS A 1 75 ? 4.350 1.062 20.722 1.00 92.94 75 LYS A CA 1
ATOM 602 C C . LYS A 1 75 ? 4.552 0.133 19.524 1.00 92.94 75 LYS A C 1
ATOM 604 O O . LYS A 1 75 ? 5.656 -0.374 19.346 1.00 92.94 75 LYS A O 1
ATOM 609 N N . ILE A 1 76 ? 3.539 -0.046 18.674 1.00 94.31 76 ILE A N 1
ATOM 610 C CA . ILE A 1 76 ? 3.649 -0.843 17.439 1.00 94.31 76 ILE A CA 1
ATOM 611 C C . ILE A 1 76 ? 4.720 -0.263 16.510 1.00 94.31 76 ILE A C 1
ATOM 613 O O . ILE A 1 76 ? 5.556 -1.001 16.005 1.00 94.31 76 ILE A O 1
ATOM 617 N N . GLN A 1 77 ? 4.746 1.053 16.317 1.00 95.44 77 GLN A N 1
ATOM 618 C CA . GLN A 1 77 ? 5.744 1.731 15.494 1.00 95.44 77 GLN A CA 1
ATOM 619 C C . GLN A 1 77 ? 7.175 1.462 15.982 1.00 95.44 77 GLN A C 1
ATOM 621 O O . GLN A 1 77 ? 8.049 1.140 15.178 1.00 95.44 77 GLN A O 1
ATOM 626 N N . SER A 1 78 ? 7.405 1.528 17.296 1.00 95.12 78 SER A N 1
ATOM 627 C CA . SER A 1 78 ? 8.693 1.176 17.905 1.00 95.12 78 SER A CA 1
ATOM 628 C C . SER A 1 78 ? 9.044 -0.305 17.698 1.00 95.12 78 SER A C 1
ATOM 630 O O . SER A 1 78 ? 10.161 -0.643 17.301 1.00 95.12 78 SER A O 1
ATOM 632 N N . LEU A 1 79 ? 8.070 -1.207 17.864 1.00 94.19 79 LEU A N 1
ATOM 633 C CA . LEU A 1 79 ? 8.242 -2.643 17.608 1.00 94.19 79 LEU A CA 1
ATOM 634 C C . LEU A 1 79 ? 8.564 -2.956 16.144 1.00 94.19 79 LEU A C 1
ATOM 636 O O . LEU A 1 79 ? 9.334 -3.868 15.860 1.00 94.19 79 LEU A O 1
ATOM 640 N N . LEU A 1 80 ? 8.032 -2.182 15.210 1.00 94.62 80 LEU A N 1
ATOM 641 C CA . LEU A 1 80 ? 8.342 -2.306 13.790 1.00 94.62 80 LEU A CA 1
ATOM 642 C C . LEU A 1 80 ? 9.699 -1.685 13.417 1.00 94.62 80 LEU A C 1
ATOM 644 O O . LEU A 1 80 ? 10.102 -1.767 12.264 1.00 94.62 80 LEU A O 1
ATOM 648 N N . GLY A 1 81 ? 10.417 -1.065 14.361 1.00 94.12 81 GLY A N 1
ATOM 649 C CA . GLY A 1 81 ? 11.673 -0.371 14.064 1.00 94.12 81 GLY A CA 1
ATOM 650 C C . GLY A 1 81 ? 11.472 0.886 13.212 1.00 94.12 81 GLY A C 1
ATOM 651 O O . GLY A 1 81 ? 12.376 1.293 12.496 1.00 94.12 81 GLY A O 1
ATOM 652 N N . LEU A 1 82 ? 10.283 1.490 13.279 1.00 94.44 82 LEU A N 1
ATOM 653 C CA . LEU A 1 82 ? 9.893 2.676 12.514 1.00 94.44 82 LEU A CA 1
ATOM 654 C C . LEU A 1 82 ? 9.814 3.917 13.411 1.00 94.44 82 LEU A C 1
ATOM 656 O O . LEU A 1 82 ? 8.948 4.763 13.217 1.00 94.44 82 LEU A O 1
ATOM 660 N N . GLY A 1 83 ? 10.657 4.027 14.440 1.00 91.88 83 GLY A N 1
ATOM 661 C CA . GLY A 1 83 ? 10.604 5.143 15.399 1.00 91.88 83 GLY A CA 1
ATOM 662 C C . GLY A 1 83 ? 10.785 6.527 14.759 1.00 91.88 83 GLY A C 1
ATOM 663 O O . GLY A 1 83 ? 10.264 7.513 15.268 1.00 91.88 83 GLY A O 1
ATOM 664 N N . ASP A 1 84 ? 11.460 6.577 13.615 1.00 90.44 84 ASP A N 1
ATOM 665 C CA . ASP A 1 84 ? 11.690 7.753 12.774 1.00 90.44 84 ASP A CA 1
ATOM 666 C C . ASP A 1 84 ? 10.528 8.064 11.812 1.00 90.44 84 ASP A C 1
ATOM 668 O O . ASP A 1 84 ? 10.481 9.137 11.218 1.00 90.44 84 ASP A O 1
ATOM 672 N N . TYR A 1 85 ? 9.582 7.139 11.634 1.00 92.25 85 TYR A N 1
ATOM 673 C CA . TYR A 1 85 ? 8.503 7.289 10.664 1.00 92.25 85 TYR A CA 1
ATOM 674 C C . TYR A 1 85 ? 7.490 8.374 11.064 1.00 92.25 85 TYR A C 1
ATOM 676 O O . TYR A 1 85 ? 6.782 8.267 12.073 1.00 92.25 85 TYR A O 1
ATOM 684 N N . SER A 1 86 ? 7.303 9.359 10.186 1.00 92.00 86 SER A N 1
ATOM 685 C CA . SER A 1 86 ? 6.190 10.308 10.244 1.00 92.00 86 SER A CA 1
ATOM 686 C C . SER A 1 86 ? 5.317 10.210 8.995 1.00 92.00 86 SER A C 1
ATOM 688 O O . SER A 1 86 ? 5.811 10.147 7.872 1.00 92.00 86 SER A O 1
ATOM 690 N N . ALA A 1 87 ? 3.994 10.241 9.189 1.00 90.44 87 ALA A N 1
ATOM 691 C CA . ALA A 1 87 ? 3.054 10.300 8.068 1.00 90.44 87 ALA A CA 1
ATOM 692 C C . ALA A 1 87 ? 3.123 11.650 7.334 1.00 90.44 87 ALA A C 1
ATOM 694 O O . ALA A 1 87 ? 2.830 11.712 6.147 1.00 90.44 87 ALA A O 1
ATOM 695 N N . GLU A 1 88 ? 3.502 12.720 8.036 1.00 91.75 88 GLU A N 1
ATOM 696 C CA . GLU A 1 88 ? 3.699 14.047 7.447 1.00 91.75 88 GLU A CA 1
ATOM 697 C C . GLU A 1 88 ? 4.901 14.043 6.500 1.00 91.75 88 GLU A C 1
ATOM 699 O O . GLU A 1 88 ? 4.753 14.398 5.338 1.00 91.75 88 GLU A O 1
ATOM 704 N N . GLN A 1 89 ? 6.039 13.507 6.953 1.00 90.31 89 GLN A N 1
ATOM 705 C CA . GLN A 1 89 ? 7.241 13.372 6.124 1.00 90.31 89 GLN A CA 1
ATOM 706 C C . GLN A 1 89 ? 7.002 12.506 4.884 1.00 90.31 89 GLN A C 1
ATOM 708 O O . GLN A 1 89 ? 7.491 12.835 3.808 1.00 90.31 89 GLN A O 1
ATOM 713 N N . GLU A 1 90 ? 6.241 11.415 5.015 1.00 89.44 90 GLU A N 1
ATOM 714 C CA . GLU A 1 90 ? 5.896 10.572 3.865 1.00 89.44 90 GLU A CA 1
ATOM 715 C C . GLU A 1 90 ? 5.036 11.336 2.849 1.00 89.44 90 GLU A C 1
ATOM 717 O O . GLU A 1 90 ? 5.324 11.315 1.654 1.00 89.44 90 GLU A O 1
ATOM 722 N N . ASN A 1 91 ? 4.024 12.075 3.317 1.00 91.19 91 ASN A N 1
ATOM 723 C CA . ASN A 1 91 ? 3.205 12.907 2.436 1.00 91.19 91 ASN A CA 1
ATOM 724 C C . ASN A 1 91 ? 4.048 13.993 1.750 1.00 91.19 91 ASN A C 1
ATOM 726 O O . ASN A 1 91 ? 3.917 14.185 0.544 1.00 91.19 91 ASN A O 1
ATOM 730 N N . ASP A 1 92 ? 4.937 14.666 2.481 1.00 92.56 92 ASP A N 1
ATOM 731 C CA . ASP A 1 92 ? 5.827 15.688 1.922 1.00 92.56 92 ASP A CA 1
ATOM 732 C C . ASP A 1 92 ? 6.781 15.110 0.870 1.00 92.56 92 ASP A C 1
ATOM 734 O O . ASP A 1 92 ? 7.034 15.744 -0.164 1.00 92.56 92 ASP A O 1
ATOM 738 N N . ALA A 1 93 ? 7.279 13.889 1.090 1.00 91.62 93 ALA A N 1
ATOM 739 C CA . ALA A 1 93 ? 8.094 13.169 0.121 1.00 91.62 93 ALA A CA 1
ATOM 740 C C . ALA A 1 93 ? 7.296 12.851 -1.153 1.00 91.62 93 ALA A C 1
ATOM 742 O O . ALA A 1 93 ? 7.792 13.089 -2.256 1.00 91.62 93 ALA A O 1
ATOM 743 N N . VAL A 1 94 ? 6.044 12.394 -1.027 1.00 92.06 94 VAL A N 1
ATOM 744 C CA . VAL A 1 94 ? 5.153 12.135 -2.173 1.00 92.06 94 VAL A CA 1
ATOM 745 C C . VAL A 1 94 ? 4.799 13.422 -2.926 1.00 92.06 94 VAL A C 1
ATOM 747 O O . VAL A 1 94 ? 4.801 13.435 -4.158 1.00 92.06 94 VAL A O 1
ATOM 750 N N . GLU A 1 95 ? 4.540 14.528 -2.229 1.00 93.31 95 GLU A N 1
ATOM 751 C CA . GLU A 1 95 ? 4.283 15.823 -2.872 1.00 93.31 95 GLU A CA 1
ATOM 752 C C . GLU A 1 95 ? 5.518 16.343 -3.612 1.00 93.31 95 GLU A C 1
ATOM 754 O O . GLU A 1 95 ? 5.423 16.832 -4.739 1.00 93.31 95 GLU A O 1
ATOM 759 N N . THR A 1 96 ? 6.698 16.205 -3.009 1.00 93.00 96 THR A N 1
ATOM 760 C CA . THR A 1 96 ? 7.969 16.558 -3.653 1.00 93.00 96 THR A CA 1
ATOM 761 C C . THR A 1 96 ? 8.205 15.694 -4.888 1.00 93.00 96 THR A C 1
ATOM 763 O O . THR A 1 96 ? 8.558 16.209 -5.949 1.00 93.00 96 THR A O 1
ATOM 766 N N . TYR A 1 97 ? 7.939 14.393 -4.783 1.00 92.00 97 TYR A N 1
ATOM 767 C CA . TYR A 1 97 ? 8.005 13.453 -5.893 1.00 92.00 97 TYR A CA 1
ATOM 768 C C . TYR A 1 97 ? 7.084 13.858 -7.054 1.00 92.00 97 TYR A C 1
ATOM 770 O O . TYR A 1 97 ? 7.535 13.918 -8.200 1.00 92.00 97 TYR A O 1
ATOM 778 N N . ARG A 1 98 ? 5.831 14.226 -6.758 1.00 92.12 98 ARG A N 1
ATOM 779 C CA . ARG A 1 98 ? 4.864 14.717 -7.751 1.00 92.12 98 ARG A CA 1
ATOM 780 C C . ARG A 1 98 ? 5.359 15.978 -8.459 1.00 92.12 98 ARG A C 1
ATOM 782 O O . ARG A 1 98 ? 5.375 16.015 -9.686 1.00 92.12 98 ARG A O 1
ATOM 789 N N . ARG A 1 99 ? 5.825 16.983 -7.709 1.00 90.88 99 ARG A N 1
ATOM 790 C CA . ARG A 1 99 ? 6.366 18.225 -8.296 1.00 90.88 99 ARG A CA 1
ATOM 791 C C . ARG A 1 99 ? 7.580 17.954 -9.180 1.00 90.88 99 ARG A C 1
ATOM 793 O O . ARG A 1 99 ? 7.692 18.524 -10.260 1.00 90.88 99 ARG A O 1
ATOM 800 N N . ASN A 1 100 ? 8.473 17.060 -8.756 1.00 87.81 100 ASN A N 1
ATOM 801 C CA . ASN A 1 100 ? 9.637 16.681 -9.557 1.00 87.81 100 ASN A CA 1
ATOM 802 C C . ASN A 1 100 ? 9.222 16.032 -10.883 1.00 87.81 100 ASN A C 1
ATOM 804 O O . ASN A 1 100 ? 9.838 16.308 -11.910 1.00 87.81 100 ASN A O 1
ATOM 808 N N . PHE A 1 101 ? 8.159 15.222 -10.878 1.00 83.94 101 PHE A N 1
ATOM 809 C CA . PHE A 1 101 ? 7.601 14.642 -12.098 1.00 83.94 101 PHE A CA 1
ATOM 810 C C . PHE A 1 101 ? 7.083 15.722 -13.062 1.00 83.94 101 PHE A C 1
ATOM 812 O O . PHE A 1 101 ? 7.373 15.674 -14.256 1.00 83.94 101 PHE A O 1
ATOM 819 N N . GLU A 1 102 ? 6.376 16.733 -12.549 1.00 85.12 102 GLU A N 1
ATOM 820 C CA . GLU A 1 102 ? 5.877 17.862 -13.347 1.00 85.12 102 GLU A CA 1
ATOM 821 C C . GLU A 1 102 ? 7.014 18.704 -13.945 1.00 85.12 102 GLU A C 1
ATOM 823 O O . GLU A 1 102 ? 6.972 19.054 -15.128 1.00 85.12 102 GLU A O 1
ATOM 828 N N . VAL A 1 103 ? 8.055 18.989 -13.156 1.00 85.12 103 VAL A N 1
ATOM 829 C CA . VAL A 1 103 ? 9.238 19.733 -13.617 1.00 85.12 103 VAL A CA 1
ATOM 830 C C . VAL A 1 103 ? 9.994 18.949 -14.688 1.00 85.12 103 VAL A C 1
ATOM 832 O O . VAL A 1 103 ? 10.343 19.514 -15.726 1.00 85.12 103 VAL A O 1
ATOM 835 N N . ASP A 1 104 ? 10.222 17.649 -14.481 1.00 79.31 104 ASP A N 1
ATOM 836 C CA . ASP A 1 104 ? 10.878 16.792 -15.472 1.00 79.31 104 ASP A CA 1
ATOM 837 C C . ASP A 1 104 ? 10.070 16.715 -16.774 1.00 79.31 104 ASP A C 1
ATOM 839 O O . ASP A 1 104 ? 10.649 16.795 -17.863 1.00 79.31 104 ASP A O 1
ATOM 843 N N . ALA A 1 105 ? 8.742 16.608 -16.676 1.00 75.69 105 ALA A N 1
ATOM 844 C CA . ALA A 1 105 ? 7.852 16.613 -17.831 1.00 75.69 105 ALA A CA 1
ATOM 845 C C . ALA A 1 105 ? 7.944 17.934 -18.611 1.00 75.69 105 ALA A C 1
ATOM 847 O O . ALA A 1 105 ? 8.080 17.912 -19.836 1.00 75.69 105 ALA A O 1
ATOM 848 N N . PHE A 1 106 ? 7.937 19.073 -17.912 1.00 78.62 106 PHE A N 1
ATOM 849 C CA . PHE A 1 106 ? 8.049 20.396 -18.526 1.00 78.62 106 PHE A CA 1
ATOM 850 C C . PHE A 1 106 ? 9.406 20.617 -19.210 1.00 78.62 106 PHE A C 1
ATOM 852 O O . PHE A 1 106 ? 9.466 21.106 -20.337 1.00 78.62 106 PHE A O 1
ATOM 859 N N . MET A 1 107 ? 10.500 20.242 -18.543 1.00 77.25 107 MET A N 1
ATOM 860 C CA . MET A 1 107 ? 11.856 20.564 -18.997 1.00 77.25 107 MET A CA 1
ATOM 861 C C . MET A 1 107 ? 12.361 19.650 -20.113 1.00 77.25 107 MET A C 1
ATOM 863 O O . MET A 1 107 ? 13.133 20.098 -20.959 1.00 77.25 107 MET A O 1
ATOM 867 N N . LYS A 1 108 ? 11.994 18.362 -20.102 1.00 67.19 108 LYS A N 1
ATOM 868 C CA . LYS A 1 108 ? 12.679 17.363 -20.937 1.00 67.19 108 LYS A CA 1
ATOM 869 C C . LYS A 1 108 ? 11.900 16.942 -22.179 1.00 67.19 108 LYS A C 1
ATOM 871 O O . LYS A 1 108 ? 12.534 16.501 -23.130 1.00 67.19 108 LYS A O 1
ATOM 876 N N . ASN A 1 109 ? 10.567 17.039 -22.200 1.00 64.31 109 ASN A N 1
ATOM 877 C CA . ASN A 1 109 ? 9.790 16.156 -23.076 1.00 64.31 109 ASN A CA 1
ATOM 878 C C . ASN A 1 109 ? 8.504 16.771 -23.651 1.00 64.31 109 ASN A C 1
ATOM 880 O O . ASN A 1 109 ? 7.422 16.217 -23.488 1.00 64.31 109 ASN A O 1
ATOM 884 N N . GLN A 1 110 ? 8.618 17.860 -24.416 1.00 70.81 110 GLN A N 1
ATOM 885 C CA . GLN A 1 110 ? 7.477 18.393 -25.187 1.00 70.81 110 GLN A CA 1
ATOM 886 C C . GLN A 1 110 ? 6.968 17.419 -26.268 1.00 70.81 110 GLN A C 1
ATOM 888 O O . GLN A 1 110 ? 5.850 17.562 -26.745 1.00 70.81 110 GLN A O 1
ATOM 893 N N . PHE A 1 111 ? 7.793 16.442 -26.658 1.00 77.12 111 PHE A N 1
ATOM 894 C CA . PHE A 1 111 ? 7.535 15.505 -27.757 1.00 77.12 111 PHE A CA 1
ATOM 895 C C . PHE A 1 111 ? 7.163 14.095 -27.294 1.00 77.12 111 PHE A C 1
ATOM 897 O O . PHE A 1 111 ? 7.081 13.189 -28.120 1.00 77.12 111 PHE A O 1
ATOM 904 N N . LEU A 1 112 ? 7.005 13.872 -25.988 1.00 81.12 112 LEU A N 1
ATOM 905 C CA . LEU A 1 112 ? 6.640 12.561 -25.464 1.00 81.12 112 LEU A CA 1
ATOM 906 C C . LEU A 1 112 ? 5.316 12.622 -24.742 1.00 81.12 112 LEU A C 1
ATOM 908 O O . LEU A 1 112 ? 4.990 13.591 -24.057 1.00 81.12 112 LEU A O 1
ATOM 912 N N . GLU A 1 113 ? 4.584 11.527 -24.859 1.00 85.12 113 GLU A N 1
ATOM 913 C CA . GLU A 1 113 ? 3.340 11.371 -24.145 1.00 85.12 113 GLU A CA 1
ATOM 914 C C . GLU A 1 113 ? 3.542 11.313 -22.634 1.00 85.12 113 GLU A C 1
ATOM 916 O O . GLU A 1 113 ? 4.555 10.834 -22.105 1.00 85.12 113 GLU A O 1
ATOM 921 N N . ARG A 1 114 ? 2.501 11.770 -21.942 1.00 85.81 114 ARG A N 1
ATOM 922 C CA . ARG A 1 114 ? 2.360 11.695 -20.493 1.00 85.81 114 ARG A CA 1
ATOM 923 C C . ARG A 1 114 ? 1.306 10.652 -20.157 1.00 85.81 114 ARG A C 1
ATOM 925 O O . ARG A 1 114 ? 0.309 10.522 -20.868 1.00 85.81 114 ARG A O 1
ATOM 932 N N . MET A 1 115 ? 1.490 9.948 -19.043 1.00 91.62 115 MET A N 1
ATOM 933 C CA . MET A 1 115 ? 0.453 9.084 -18.475 1.00 91.62 115 MET A CA 1
ATOM 934 C C . MET A 1 115 ? -0.605 9.929 -17.749 1.00 91.62 115 MET A C 1
ATOM 936 O O . MET A 1 115 ? -0.792 9.838 -16.543 1.00 91.62 115 MET A O 1
ATOM 940 N N . GLU A 1 116 ? -1.263 10.810 -18.494 1.00 90.75 116 GLU A N 1
ATOM 941 C CA . GLU A 1 116 ? -2.257 11.774 -18.023 1.00 90.75 116 GLU A CA 1
ATOM 942 C C . GLU A 1 116 ? -3.340 11.955 -19.100 1.00 90.75 116 GLU A C 1
ATOM 944 O O . GLU A 1 116 ? -3.187 11.496 -20.237 1.00 90.75 116 GLU A O 1
ATOM 949 N N . GLY A 1 117 ? -4.455 12.602 -18.745 1.00 91.50 117 GLY A N 1
ATOM 950 C CA . GLY A 1 117 ? -5.552 12.892 -19.675 1.00 91.50 117 GLY A CA 1
ATOM 951 C C . GLY A 1 117 ? -6.034 11.649 -20.432 1.00 91.50 117 GLY A C 1
ATOM 952 O O . GLY A 1 117 ? -6.293 10.608 -19.831 1.00 91.50 117 GLY A O 1
ATOM 953 N N . GLY A 1 118 ? -6.083 11.730 -21.766 1.00 91.88 118 GLY A N 1
ATOM 954 C CA . GLY A 1 118 ? -6.611 10.656 -22.614 1.00 91.88 118 GLY A CA 1
ATOM 955 C C . GLY A 1 118 ? -5.912 9.298 -22.455 1.00 91.88 118 GLY A C 1
ATOM 956 O O . GLY A 1 118 ? -6.565 8.261 -22.584 1.00 91.88 118 GLY A O 1
ATOM 957 N N . ARG A 1 119 ? -4.613 9.261 -22.116 1.00 92.19 119 ARG A N 1
ATOM 958 C CA . ARG A 1 119 ? -3.900 7.995 -21.847 1.00 92.19 119 ARG A CA 1
ATOM 959 C C . ARG A 1 119 ? -4.356 7.357 -20.541 1.00 92.19 119 ARG A C 1
ATOM 961 O O . ARG A 1 119 ? -4.611 6.155 -20.507 1.00 92.19 119 ARG A O 1
ATOM 968 N N . MET A 1 120 ? -4.538 8.171 -19.505 1.00 95.06 120 MET A N 1
ATOM 969 C CA . MET A 1 120 ? -5.116 7.728 -18.239 1.00 95.06 120 MET A CA 1
ATOM 970 C C . MET A 1 120 ? -6.554 7.229 -18.435 1.00 95.06 120 MET A C 1
ATOM 972 O O . MET A 1 120 ? -6.921 6.187 -17.897 1.00 95.06 120 MET A O 1
ATOM 976 N N . ASP A 1 121 ? -7.361 7.926 -19.237 1.00 95.19 121 ASP A N 1
ATOM 977 C CA . ASP A 1 121 ? -8.741 7.520 -19.531 1.00 95.19 121 ASP A CA 1
ATOM 978 C C . ASP A 1 121 ? -8.800 6.211 -20.328 1.00 95.19 121 ASP A C 1
ATOM 980 O O . ASP A 1 121 ? -9.630 5.338 -20.051 1.00 95.19 121 ASP A O 1
ATOM 984 N N . THR A 1 122 ? -7.870 6.032 -21.270 1.00 95.06 122 THR A N 1
ATOM 985 C CA . THR A 1 122 ? -7.706 4.783 -22.027 1.00 95.06 122 THR A CA 1
ATOM 986 C C . THR A 1 122 ? -7.359 3.626 -21.093 1.00 95.06 122 THR A C 1
ATOM 988 O O . THR A 1 122 ? -8.012 2.584 -21.146 1.00 95.06 122 THR A O 1
ATOM 991 N N . LEU A 1 123 ? -6.395 3.818 -20.185 1.00 94.88 123 LEU A N 1
ATOM 992 C CA . LEU A 1 123 ? -6.038 2.821 -19.174 1.00 94.88 123 LEU A CA 1
ATOM 993 C C . LEU A 1 123 ? -7.229 2.488 -18.269 1.00 94.88 123 LEU A C 1
ATOM 995 O O . LEU A 1 123 ? -7.549 1.317 -18.085 1.00 94.88 123 LEU A O 1
ATOM 999 N N . LYS A 1 124 ? -7.917 3.504 -17.734 1.00 94.50 124 LYS A N 1
ATOM 1000 C CA . LYS A 1 124 ? -9.094 3.332 -16.864 1.00 94.50 124 LYS A CA 1
ATOM 1001 C C . LYS A 1 124 ? -10.218 2.556 -17.560 1.00 94.50 124 LYS A C 1
ATOM 1003 O O . LYS A 1 124 ? -10.974 1.854 -16.893 1.00 94.50 124 LYS A O 1
ATOM 1008 N N . SER A 1 125 ? -10.316 2.670 -18.884 1.00 96.12 125 SER A N 1
ATOM 1009 C CA . SER A 1 125 ? -11.296 1.957 -19.711 1.00 96.12 125 SER A CA 1
ATOM 1010 C C . SER A 1 125 ? -10.845 0.544 -20.107 1.00 96.12 125 SER A C 1
ATOM 1012 O O . SER A 1 125 ? -11.680 -0.281 -20.505 1.00 96.12 125 SER A O 1
ATOM 1014 N N . HIS A 1 126 ? -9.549 0.240 -19.982 1.00 97.31 126 HIS A N 1
ATOM 1015 C CA . HIS A 1 126 ? -8.977 -1.055 -20.330 1.00 97.31 126 HIS A CA 1
ATOM 1016 C C . HIS A 1 126 ? -9.598 -2.181 -19.494 1.00 97.31 126 HIS A C 1
ATOM 1018 O O . HIS A 1 126 ? -9.924 -2.001 -18.317 1.00 97.31 126 HIS A O 1
ATOM 1024 N N . HIS A 1 127 ? -9.767 -3.356 -20.110 1.00 96.50 127 HIS A N 1
ATOM 1025 C CA . HIS A 1 127 ? -10.376 -4.519 -19.462 1.00 96.50 127 HIS A CA 1
ATOM 1026 C C . HIS A 1 127 ? -9.646 -4.886 -18.166 1.00 96.50 127 HIS A C 1
ATOM 1028 O O . HIS A 1 127 ? -10.286 -5.003 -17.131 1.00 96.50 127 HIS A O 1
ATOM 1034 N N . ASP A 1 128 ? -8.320 -4.992 -18.207 1.00 95.19 128 ASP A N 1
ATOM 1035 C CA . ASP A 1 128 ? -7.499 -5.419 -17.065 1.00 95.19 128 ASP A CA 1
ATOM 1036 C C . ASP A 1 128 ? -7.628 -4.483 -15.861 1.00 95.19 128 ASP A C 1
ATOM 1038 O O . ASP A 1 128 ? -7.790 -4.930 -14.724 1.00 95.19 128 ASP A O 1
ATOM 1042 N N . PHE A 1 129 ? -7.624 -3.171 -16.119 1.00 96.25 129 PHE A N 1
ATOM 1043 C CA . PHE A 1 129 ? -7.773 -2.163 -15.077 1.00 96.25 129 PHE A CA 1
ATOM 1044 C C . PHE A 1 129 ? -9.172 -2.214 -14.459 1.00 96.25 129 PHE A C 1
ATOM 1046 O O . PHE A 1 129 ? -9.301 -2.224 -13.234 1.00 96.25 129 PHE A O 1
ATOM 1053 N N . ARG A 1 130 ? -10.225 -2.300 -15.286 1.00 96.25 130 ARG A N 1
ATOM 1054 C CA . ARG A 1 130 ? -11.608 -2.438 -14.801 1.00 96.25 130 ARG A CA 1
ATOM 1055 C C . ARG A 1 130 ? -11.812 -3.739 -14.044 1.00 96.25 130 ARG A C 1
ATOM 1057 O O . ARG A 1 130 ? -12.360 -3.718 -12.950 1.00 96.25 130 ARG A O 1
ATOM 1064 N N . GLN A 1 131 ? -11.313 -4.849 -14.575 1.00 95.31 131 GLN A N 1
ATOM 1065 C CA . GLN A 1 131 ? -11.407 -6.156 -13.942 1.00 95.31 131 GLN A CA 1
ATOM 1066 C C . GLN A 1 131 ? -10.745 -6.143 -12.563 1.00 95.31 131 GLN A C 1
ATOM 1068 O O . GLN A 1 131 ? -11.326 -6.651 -11.608 1.00 95.31 131 GLN A O 1
ATOM 1073 N N . TRP A 1 132 ? -9.559 -5.550 -12.430 1.00 97.31 132 TRP A N 1
ATOM 1074 C CA . TRP A 1 132 ? -8.914 -5.372 -11.133 1.00 97.31 132 TRP A CA 1
ATOM 1075 C C . TRP A 1 132 ? -9.757 -4.494 -10.195 1.00 97.31 132 TRP A C 1
ATOM 1077 O O . TRP A 1 132 ? -10.101 -4.920 -9.090 1.00 97.31 132 TRP A O 1
ATOM 1087 N N . LEU A 1 133 ? -10.138 -3.302 -10.657 1.00 95.56 133 LEU A N 1
ATOM 1088 C CA . LEU A 1 133 ? -10.816 -2.280 -9.861 1.00 95.56 133 LEU A CA 1
ATOM 1089 C C . LEU A 1 133 ? -12.209 -2.715 -9.377 1.00 95.56 133 LEU A C 1
ATOM 1091 O O . LEU A 1 133 ? -12.602 -2.413 -8.249 1.00 95.56 133 LEU A O 1
ATOM 1095 N N . GLU A 1 134 ? -12.965 -3.396 -10.232 1.00 95.12 134 GLU A N 1
ATOM 1096 C CA . GLU A 1 134 ? -14.363 -3.776 -10.006 1.00 95.12 134 GLU A CA 1
ATOM 1097 C C . GLU A 1 134 ? -14.499 -5.182 -9.411 1.00 95.12 134 GLU A C 1
ATOM 1099 O O . GLU A 1 134 ? -15.575 -5.539 -8.937 1.00 95.12 134 GLU A O 1
ATOM 1104 N N . SER A 1 135 ? -13.420 -5.974 -9.375 1.00 95.25 135 SER A N 1
ATOM 1105 C CA . SER A 1 135 ? -13.480 -7.338 -8.842 1.00 95.25 135 SER A CA 1
ATOM 1106 C C . SER A 1 135 ? -13.959 -7.395 -7.390 1.00 95.25 135 SER A C 1
ATOM 1108 O O . SER A 1 135 ? -13.551 -6.606 -6.533 1.00 95.25 135 SER A O 1
ATOM 1110 N N . GLU A 1 136 ? -14.797 -8.388 -7.092 1.00 94.50 136 GLU A N 1
ATOM 1111 C CA . GLU A 1 136 ? -15.229 -8.684 -5.721 1.00 94.50 136 GLU A CA 1
ATOM 1112 C C . GLU A 1 136 ? -14.115 -9.313 -4.871 1.00 94.50 136 GLU A C 1
ATOM 1114 O O . GLU A 1 136 ? -14.173 -9.276 -3.646 1.00 94.50 136 GLU A O 1
ATOM 1119 N N . GLY A 1 137 ? -13.099 -9.896 -5.510 1.00 96.00 137 GLY A N 1
ATOM 1120 C CA . GLY A 1 137 ? -11.985 -10.557 -4.836 1.00 96.00 137 GLY A CA 1
ATOM 1121 C C . GLY A 1 137 ? -10.791 -9.640 -4.582 1.00 96.00 137 GLY A C 1
ATOM 1122 O O . GLY A 1 137 ? -10.660 -8.566 -5.168 1.00 96.00 137 GLY A O 1
ATOM 1123 N N . SER A 1 138 ? -9.885 -10.108 -3.727 1.00 97.94 138 SER A N 1
ATOM 1124 C CA . SER A 1 138 ? -8.546 -9.535 -3.590 1.00 97.94 138 SER A CA 1
ATOM 1125 C C . SER A 1 138 ? -7.746 -9.753 -4.876 1.00 97.94 138 SER A C 1
ATOM 1127 O O . SER A 1 138 ? -7.748 -10.866 -5.409 1.00 97.94 138 SER A O 1
ATOM 1129 N N . ARG A 1 139 ? -7.059 -8.715 -5.370 1.00 97.75 139 ARG A N 1
ATOM 1130 C CA . ARG A 1 139 ? -6.233 -8.772 -6.590 1.00 97.75 139 ARG A CA 1
ATOM 1131 C C . ARG A 1 139 ? -5.074 -7.779 -6.561 1.00 97.75 139 ARG A C 1
ATOM 1133 O O . ARG A 1 139 ? -5.191 -6.682 -6.012 1.00 97.75 139 ARG A O 1
ATOM 1140 N N . LEU A 1 140 ? -3.990 -8.140 -7.236 1.00 98.06 140 LEU A N 1
ATOM 1141 C CA . LEU A 1 140 ? -2.857 -7.278 -7.548 1.00 98.06 140 LEU A CA 1
ATOM 1142 C C . LEU A 1 140 ? -2.890 -6.893 -9.030 1.00 98.06 140 LEU A C 1
ATOM 1144 O O . LEU A 1 140 ? -2.995 -7.765 -9.887 1.00 98.06 140 LEU A O 1
ATOM 1148 N N . LEU A 1 141 ? -2.776 -5.602 -9.328 1.00 97.75 141 LEU A N 1
ATOM 1149 C CA . LEU A 1 141 ? -2.512 -5.076 -10.663 1.00 97.75 141 LEU A CA 1
ATOM 1150 C C . LEU A 1 141 ? -1.067 -4.587 -10.718 1.00 97.75 141 LEU A C 1
ATOM 1152 O O . LEU A 1 141 ? -0.701 -3.644 -10.017 1.00 97.75 141 LEU A O 1
ATOM 1156 N N . LEU A 1 142 ? -0.262 -5.231 -11.555 1.00 96.56 142 LEU A N 1
ATOM 1157 C CA . LEU A 1 142 ? 1.115 -4.860 -11.839 1.00 96.56 142 LEU A CA 1
ATOM 1158 C C . LEU A 1 142 ? 1.154 -4.076 -13.148 1.00 96.56 142 LEU A C 1
ATOM 1160 O O . LEU A 1 142 ? 0.928 -4.639 -14.218 1.00 96.56 142 LEU A O 1
ATOM 1164 N N . VAL A 1 143 ? 1.443 -2.781 -13.064 1.00 96.44 143 VAL A N 1
ATOM 1165 C CA . VAL A 1 143 ? 1.622 -1.923 -14.234 1.00 96.44 143 VAL A CA 1
ATOM 1166 C C . VAL A 1 143 ? 3.105 -1.781 -14.542 1.00 96.44 143 VAL A C 1
ATOM 1168 O O . VAL A 1 143 ? 3.862 -1.208 -13.755 1.00 96.44 143 VAL A O 1
ATOM 1171 N N . VAL A 1 144 ? 3.509 -2.272 -15.710 1.00 95.00 144 VAL A N 1
ATOM 1172 C CA . VAL A 1 144 ? 4.890 -2.196 -16.196 1.00 95.00 144 VAL A CA 1
ATOM 1173 C C . VAL A 1 144 ? 4.993 -1.063 -17.208 1.00 95.00 144 VAL A C 1
ATOM 1175 O O . VAL A 1 144 ? 4.455 -1.148 -18.312 1.00 95.00 144 VAL A O 1
ATOM 1178 N N . GLY A 1 145 ? 5.672 0.014 -16.822 1.00 94.31 145 GLY A N 1
ATOM 1179 C CA . GLY A 1 145 ? 5.893 1.177 -17.671 1.00 94.31 145 GLY A CA 1
ATOM 1180 C C . GLY A 1 145 ? 7.242 1.127 -18.376 1.00 94.31 145 GLY A C 1
ATOM 1181 O O . GLY A 1 145 ? 8.286 1.146 -17.727 1.00 94.31 145 GLY A O 1
ATOM 1182 N N . TYR A 1 146 ? 7.236 1.138 -19.707 1.00 92.94 146 TYR A N 1
ATOM 1183 C CA . TYR A 1 146 ? 8.442 1.323 -20.516 1.00 92.94 146 TYR A CA 1
ATOM 1184 C C . TYR A 1 146 ? 8.548 2.770 -20.990 1.00 92.94 146 TYR A C 1
ATOM 1186 O O . TYR A 1 146 ? 7.763 3.213 -21.831 1.00 92.94 146 TYR A O 1
ATOM 1194 N N . ASN A 1 147 ? 9.526 3.504 -20.454 1.00 90.38 147 ASN A N 1
ATOM 1195 C CA . ASN A 1 147 ? 9.859 4.839 -20.950 1.00 90.38 147 ASN A CA 1
ATOM 1196 C C . ASN A 1 147 ? 10.307 4.769 -22.414 1.00 90.38 147 ASN A C 1
ATOM 1198 O O . ASN A 1 147 ? 10.855 3.758 -22.867 1.00 90.38 147 ASN A O 1
ATOM 1202 N N . HIS A 1 148 ? 10.138 5.875 -23.137 1.00 89.94 148 HIS A N 1
ATOM 1203 C CA . HIS A 1 148 ? 10.617 5.971 -24.507 1.00 89.94 148 HIS A CA 1
ATOM 1204 C C . HIS A 1 148 ? 12.139 5.759 -24.549 1.00 89.94 148 HIS A C 1
ATOM 1206 O O . HIS A 1 148 ? 12.875 6.219 -23.674 1.00 89.94 148 HIS A O 1
ATOM 1212 N N . HIS A 1 149 ? 12.638 5.084 -25.587 1.00 84.56 149 HIS A N 1
ATOM 1213 C CA . HIS A 1 149 ? 14.040 4.655 -25.679 1.00 84.56 149 HIS A CA 1
ATOM 1214 C C . HIS A 1 149 ? 15.062 5.807 -25.683 1.00 84.56 149 HIS A C 1
ATOM 1216 O O . HIS A 1 149 ? 16.250 5.557 -25.471 1.00 84.56 149 HIS A O 1
ATOM 1222 N N . SER A 1 150 ? 14.623 7.044 -25.938 1.00 82.94 150 SER A N 1
ATOM 1223 C CA . SER A 1 150 ? 15.440 8.261 -25.837 1.00 82.94 150 SER A CA 1
ATOM 1224 C C . SER A 1 150 ? 15.675 8.713 -24.390 1.00 82.94 150 SER A C 1
ATOM 1226 O O . SER A 1 150 ? 16.579 9.507 -24.147 1.00 82.94 150 SER A O 1
ATOM 1228 N N . ILE A 1 151 ? 14.913 8.190 -23.422 1.00 78.31 151 ILE A N 1
ATOM 1229 C CA . ILE A 1 151 ? 15.023 8.503 -21.995 1.00 78.31 151 ILE A CA 1
ATOM 1230 C C . ILE A 1 151 ? 15.528 7.281 -21.214 1.00 78.31 151 ILE A C 1
ATOM 1232 O O . ILE A 1 151 ? 14.849 6.720 -20.353 1.00 78.31 151 ILE A O 1
ATOM 1236 N N . ARG A 1 152 ? 16.753 6.839 -21.506 1.00 66.38 152 ARG A N 1
ATOM 1237 C CA . ARG A 1 152 ? 17.333 5.665 -20.823 1.00 66.38 152 ARG A CA 1
ATOM 1238 C C . ARG A 1 152 ? 17.761 5.932 -19.379 1.00 66.38 152 ARG A C 1
ATOM 1240 O O . ARG A 1 152 ? 17.941 4.989 -18.624 1.00 66.38 152 ARG A O 1
ATOM 1247 N N . SER A 1 153 ? 17.945 7.197 -19.002 1.00 66.44 153 SER A N 1
ATOM 1248 C CA . SER A 1 153 ? 18.483 7.610 -17.699 1.00 66.44 153 SER A CA 1
ATOM 1249 C C . SER A 1 153 ? 17.478 8.353 -16.820 1.00 66.44 153 SER A C 1
ATOM 1251 O O . SER A 1 153 ? 17.881 8.974 -15.836 1.00 66.44 153 SER A O 1
ATOM 1253 N N . ALA A 1 154 ? 16.178 8.336 -17.145 1.00 71.12 154 ALA A N 1
ATOM 1254 C CA . ALA A 1 154 ? 15.216 8.951 -16.238 1.00 71.12 154 ALA A CA 1
ATOM 1255 C C . ALA A 1 154 ? 15.169 8.178 -14.928 1.00 71.12 154 ALA A C 1
ATOM 1257 O O . ALA A 1 154 ? 14.888 6.983 -14.885 1.00 71.12 154 ALA A O 1
ATOM 1258 N N . ASN A 1 155 ? 15.333 8.926 -13.843 1.00 77.06 155 ASN A N 1
ATOM 1259 C CA . ASN A 1 155 ? 15.020 8.435 -12.514 1.00 77.06 155 ASN A CA 1
ATOM 1260 C C . ASN A 1 155 ? 13.523 8.177 -12.339 1.00 77.06 155 ASN A C 1
ATOM 1262 O O . ASN A 1 155 ? 13.174 7.588 -11.329 1.00 77.06 155 ASN A O 1
ATOM 1266 N N . GLN A 1 156 ? 12.666 8.574 -13.285 1.00 83.56 156 GLN A N 1
ATOM 1267 C CA . GLN A 1 156 ? 11.208 8.468 -13.243 1.00 83.56 156 GLN A CA 1
ATOM 1268 C C . GLN A 1 156 ? 10.679 7.349 -14.146 1.00 83.56 156 GLN A C 1
ATOM 1270 O O . GLN A 1 156 ? 11.201 7.138 -15.240 1.00 83.56 156 GLN A O 1
ATOM 1275 N N . CYS A 1 157 ? 9.615 6.671 -13.712 1.00 90.69 157 CYS A N 1
ATOM 1276 C CA . CYS A 1 157 ? 8.823 5.790 -14.569 1.00 90.69 157 CYS A CA 1
ATOM 1277 C C . CYS A 1 157 ? 7.640 6.586 -15.122 1.00 90.69 157 CYS A C 1
ATOM 1279 O O . CYS A 1 157 ? 6.880 7.175 -14.358 1.00 90.69 157 CYS A O 1
ATOM 1281 N N . TRP A 1 158 ? 7.452 6.596 -16.441 1.00 91.88 158 TRP A N 1
ATOM 1282 C CA . TRP A 1 158 ? 6.373 7.361 -17.068 1.00 91.88 158 TRP A CA 1
ATOM 1283 C C . TRP A 1 158 ? 4.970 6.896 -16.635 1.00 91.88 158 TRP A C 1
ATOM 1285 O O . TRP A 1 158 ? 4.025 7.666 -16.762 1.00 91.88 158 TRP A O 1
ATOM 1295 N N . ALA A 1 159 ? 4.840 5.669 -16.111 1.00 95.19 159 ALA A N 1
ATOM 1296 C CA . ALA A 1 159 ? 3.598 5.091 -15.598 1.00 95.19 159 ALA A CA 1
ATOM 1297 C C . ALA A 1 159 ? 3.298 5.447 -14.123 1.00 95.19 159 ALA A C 1
ATOM 1299 O O . ALA A 1 159 ? 2.172 5.246 -13.670 1.00 95.19 159 ALA A O 1
ATOM 1300 N N . SER A 1 160 ? 4.252 6.018 -13.376 1.00 95.56 160 SER A N 1
ATOM 1301 C CA . SER A 1 160 ? 4.069 6.427 -11.969 1.00 95.56 160 SER A CA 1
ATOM 1302 C C . SER A 1 160 ? 2.883 7.371 -11.698 1.00 95.56 160 SER A C 1
ATOM 1304 O O . SER A 1 160 ? 2.253 7.228 -10.647 1.00 95.56 160 SER A O 1
ATOM 1306 N N . PRO A 1 161 ? 2.457 8.258 -12.625 1.00 95.88 161 PRO A N 1
ATOM 1307 C CA . PRO A 1 161 ? 1.228 9.036 -12.453 1.00 95.88 161 PRO A CA 1
ATOM 1308 C C . PRO A 1 161 ? -0.029 8.204 -12.157 1.00 95.88 161 PRO A C 1
ATOM 1310 O O . PRO A 1 161 ? -0.945 8.711 -11.518 1.00 95.88 161 PRO A O 1
ATOM 1313 N N . ILE A 1 162 ? -0.080 6.924 -12.549 1.00 97.06 162 ILE A N 1
ATOM 1314 C CA . ILE A 1 162 ? -1.196 6.018 -12.220 1.00 97.06 162 ILE A CA 1
ATOM 1315 C C . ILE A 1 162 ? -1.301 5.808 -10.711 1.00 97.06 162 ILE A C 1
ATOM 1317 O O . ILE A 1 162 ? -2.401 5.852 -10.157 1.00 97.06 162 ILE A O 1
ATOM 1321 N N . ALA A 1 163 ? -0.166 5.600 -10.039 1.00 97.38 163 ALA A N 1
ATOM 1322 C CA . ALA A 1 163 ? -0.134 5.438 -8.594 1.00 97.38 163 ALA A CA 1
ATOM 1323 C C . ALA A 1 163 ? -0.562 6.735 -7.897 1.00 97.38 163 ALA A C 1
ATOM 1325 O O . ALA A 1 163 ? -1.426 6.696 -7.024 1.00 97.38 163 ALA A O 1
ATOM 1326 N N . LEU A 1 164 ? -0.038 7.885 -8.336 1.00 96.06 164 LEU A N 1
ATOM 1327 C CA . LEU A 1 164 ? -0.375 9.199 -7.773 1.00 96.06 164 LEU A CA 1
ATOM 1328 C C . LEU A 1 164 ? -1.863 9.548 -7.929 1.00 96.06 164 LEU A C 1
ATOM 1330 O O . LEU A 1 164 ? -2.494 10.009 -6.977 1.00 96.06 164 LEU A O 1
ATOM 1334 N N . GLU A 1 165 ? -2.435 9.289 -9.104 1.00 95.81 165 GLU A N 1
ATOM 1335 C CA . GLU A 1 165 ? -3.864 9.463 -9.379 1.00 95.81 165 GLU A CA 1
ATOM 1336 C C . GLU A 1 165 ? -4.717 8.560 -8.477 1.00 95.81 165 GLU A C 1
ATOM 1338 O O . GLU A 1 165 ? -5.718 9.000 -7.905 1.00 95.81 165 GLU A O 1
ATOM 1343 N N . LEU A 1 166 ? -4.322 7.293 -8.305 1.00 95.88 166 LEU A N 1
ATOM 1344 C CA . LEU A 1 166 ? -5.050 6.373 -7.435 1.00 95.88 166 LEU A CA 1
ATOM 1345 C C . LEU A 1 166 ? -4.963 6.791 -5.962 1.00 95.88 166 LEU A C 1
ATOM 1347 O O . LEU A 1 166 ? -5.976 6.728 -5.266 1.00 95.88 166 LEU A O 1
ATOM 1351 N N . MET A 1 167 ? -3.799 7.254 -5.494 1.00 95.38 167 MET A N 1
ATOM 1352 C CA . MET A 1 167 ? -3.638 7.783 -4.134 1.00 95.38 167 MET A CA 1
ATOM 1353 C C . MET A 1 167 ? -4.616 8.933 -3.885 1.00 95.38 167 MET A C 1
ATOM 1355 O O . MET A 1 167 ? -5.349 8.910 -2.895 1.00 95.38 167 MET A O 1
ATOM 1359 N N . ASN A 1 168 ? -4.693 9.893 -4.812 1.00 94.62 168 ASN A N 1
ATOM 1360 C CA . ASN A 1 168 ? -5.628 11.014 -4.717 1.00 94.62 168 ASN A CA 1
ATOM 1361 C C . ASN A 1 168 ? -7.080 10.530 -4.710 1.00 94.62 168 ASN A C 1
ATOM 1363 O O . ASN A 1 168 ? -7.848 10.881 -3.816 1.00 94.62 168 ASN A O 1
ATOM 1367 N N . ARG A 1 169 ? -7.442 9.637 -5.637 1.00 94.19 169 ARG A N 1
ATOM 1368 C CA . ARG A 1 169 ? -8.799 9.090 -5.735 1.00 94.19 169 ARG A CA 1
ATOM 1369 C C . ARG A 1 169 ? -9.251 8.409 -4.445 1.00 94.19 169 ARG A C 1
ATOM 1371 O O . ARG A 1 169 ? -10.388 8.619 -4.020 1.00 94.19 169 ARG A O 1
ATOM 1378 N N . VAL A 1 170 ? -8.415 7.553 -3.859 1.00 92.75 170 VAL A N 1
ATOM 1379 C CA . VAL A 1 170 ? -8.789 6.794 -2.655 1.00 92.75 170 VAL A CA 1
ATOM 1380 C C . VAL A 1 170 ? -8.790 7.701 -1.419 1.00 92.75 170 VAL A C 1
ATOM 1382 O O . VAL A 1 170 ? -9.650 7.554 -0.551 1.00 92.75 170 VAL A O 1
ATOM 1385 N N . LYS A 1 171 ? -7.904 8.704 -1.374 1.00 90.12 171 LYS A N 1
ATOM 1386 C CA . LYS A 1 171 ? -7.901 9.741 -0.335 1.00 90.12 171 LYS A CA 1
ATOM 1387 C C . LYS A 1 171 ? -9.171 10.599 -0.369 1.00 90.12 171 LYS A C 1
ATOM 1389 O O . LYS A 1 171 ? -9.758 10.842 0.682 1.00 90.12 171 LYS A O 1
ATOM 1394 N N . GLU A 1 172 ? -9.615 11.023 -1.550 1.00 92.75 172 GLU A N 1
ATOM 1395 C CA . GLU A 1 172 ? -10.808 11.865 -1.734 1.00 92.75 172 GLU A CA 1
ATOM 1396 C C . GLU A 1 172 ? -12.121 11.105 -1.528 1.00 92.75 172 GLU A C 1
ATOM 1398 O O . GLU A 1 172 ? -13.073 11.643 -0.968 1.00 92.75 172 GLU A O 1
ATOM 1403 N N . LYS A 1 173 ? -12.187 9.845 -1.972 1.00 90.81 173 LYS A N 1
ATOM 1404 C CA . LYS A 1 173 ? -13.399 9.010 -1.902 1.00 90.81 173 LYS A CA 1
ATOM 1405 C C . LYS A 1 173 ? -13.395 8.056 -0.713 1.00 90.81 173 LYS A C 1
ATOM 1407 O O . LYS A 1 173 ? -14.041 7.011 -0.783 1.00 90.81 173 LYS A O 1
ATOM 1412 N N . LYS A 1 174 ? -12.669 8.396 0.354 1.00 87.69 174 LYS A N 1
ATOM 1413 C CA . LYS A 1 174 ? -12.493 7.528 1.518 1.00 87.69 174 LYS A CA 1
ATOM 1414 C C . LYS A 1 174 ? -13.850 7.106 2.087 1.00 87.69 174 LYS A C 1
ATOM 1416 O O . LYS A 1 174 ? -14.614 7.937 2.575 1.00 87.69 174 LYS A O 1
ATOM 1421 N N . ARG A 1 175 ? -14.126 5.804 2.036 1.00 91.88 175 ARG A N 1
ATOM 1422 C CA . ARG A 1 175 ? -15.289 5.183 2.676 1.00 91.88 175 ARG A CA 1
ATOM 1423 C C . ARG A 1 175 ? -14.892 4.608 4.030 1.00 91.88 175 ARG A C 1
ATOM 1425 O O . ARG A 1 175 ? -13.725 4.308 4.258 1.00 91.88 175 ARG A O 1
ATOM 1432 N N . GLU A 1 176 ? -15.854 4.446 4.931 1.00 89.94 176 GLU A N 1
ATOM 1433 C CA . GLU A 1 176 ? -15.596 3.892 6.267 1.00 89.94 176 GLU A CA 1
ATOM 1434 C C . GLU A 1 176 ? -15.127 2.429 6.225 1.00 89.94 176 GLU A C 1
ATOM 1436 O O . GLU A 1 176 ? -14.398 1.978 7.109 1.00 89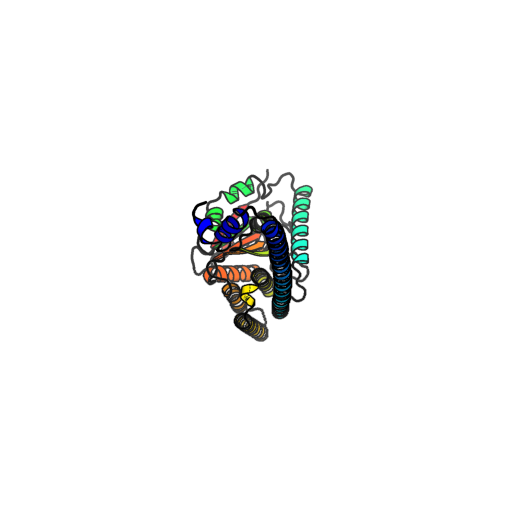.94 176 GLU A O 1
ATOM 1441 N N . ASP A 1 177 ? -15.536 1.671 5.208 1.00 93.31 177 ASP A N 1
ATOM 1442 C CA . ASP A 1 177 ? -15.154 0.280 4.956 1.00 93.31 177 ASP A CA 1
ATOM 1443 C C . ASP A 1 177 ? -13.836 0.128 4.183 1.00 93.31 177 ASP A C 1
ATOM 1445 O O . ASP A 1 177 ? -13.360 -0.993 3.995 1.00 93.31 177 ASP A O 1
ATOM 1449 N N . GLU A 1 178 ? -13.207 1.238 3.796 1.00 95.44 178 GLU A N 1
ATOM 1450 C CA . GLU A 1 178 ? -11.975 1.244 3.020 1.00 95.44 178 GLU A CA 1
ATOM 1451 C C . GLU A 1 178 ? -10.800 1.815 3.822 1.00 95.44 178 GLU A C 1
ATOM 1453 O O . GLU A 1 178 ? -10.879 2.844 4.492 1.00 95.44 178 GLU A O 1
ATOM 1458 N N . SER A 1 179 ? -9.663 1.136 3.731 1.00 96.31 179 SER A N 1
ATOM 1459 C CA . SER A 1 179 ? -8.364 1.617 4.198 1.00 96.31 179 SER A CA 1
ATOM 1460 C C . SER A 1 179 ? -7.421 1.691 3.020 1.00 96.31 179 SER A C 1
ATOM 1462 O O . SER A 1 179 ? -7.542 0.900 2.086 1.00 96.31 179 SER A O 1
ATOM 1464 N N . TRP A 1 180 ? -6.472 2.616 3.049 1.00 96.50 180 TRP A N 1
ATOM 1465 C CA . TRP A 1 180 ? -5.534 2.750 1.945 1.00 96.50 180 TRP A CA 1
ATOM 1466 C C . TRP A 1 180 ? -4.150 3.109 2.428 1.00 96.50 180 TRP A C 1
ATOM 1468 O O . TRP A 1 180 ? -3.987 3.917 3.331 1.00 96.50 180 TRP A O 1
ATOM 1478 N N . VAL A 1 181 ? -3.140 2.512 1.829 1.00 97.44 181 VAL A N 1
ATOM 1479 C CA . VAL A 1 181 ? -1.749 2.740 2.191 1.00 97.44 181 VAL A CA 1
ATOM 1480 C C . VAL A 1 181 ? -0.938 2.910 0.932 1.00 97.44 181 VAL A C 1
ATOM 1482 O O . VAL A 1 181 ? -1.315 2.414 -0.133 1.00 97.44 181 VAL A O 1
ATOM 1485 N N . HIS A 1 182 ? 0.169 3.622 1.055 1.00 97.00 182 HIS A N 1
ATOM 1486 C CA . HIS A 1 182 ? 1.072 3.826 -0.058 1.00 97.00 182 HIS A CA 1
ATOM 1487 C C . HIS A 1 182 ? 2.522 3.648 0.360 1.00 97.00 182 HIS A C 1
ATOM 1489 O O . HIS A 1 182 ? 2.880 3.855 1.520 1.00 97.00 182 HIS A O 1
ATOM 1495 N N . TYR A 1 183 ? 3.339 3.240 -0.601 1.00 96.06 183 TYR A N 1
ATOM 1496 C CA . TYR A 1 183 ? 4.781 3.174 -0.453 1.00 96.06 183 TYR A CA 1
ATOM 1497 C C . TYR A 1 183 ? 5.432 3.449 -1.804 1.00 96.06 183 TYR A C 1
ATOM 1499 O O . TYR A 1 183 ? 5.180 2.729 -2.773 1.00 96.06 183 TYR A O 1
ATOM 1507 N N . THR A 1 184 ? 6.279 4.470 -1.862 1.00 94.50 184 THR A N 1
ATOM 1508 C CA . THR A 1 184 ? 7.025 4.816 -3.074 1.00 94.50 184 THR A CA 1
ATOM 1509 C C . THR A 1 184 ? 8.506 4.596 -2.817 1.00 94.50 184 THR A C 1
ATOM 1511 O O . THR A 1 184 ? 9.105 5.271 -1.982 1.00 94.50 184 THR A O 1
ATOM 1514 N N . SER A 1 185 ? 9.108 3.644 -3.532 1.00 92.38 185 SER A N 1
ATOM 1515 C CA . SER A 1 185 ? 10.545 3.383 -3.388 1.00 92.38 185 SER A CA 1
ATOM 1516 C C . SER A 1 185 ? 11.382 4.449 -4.104 1.00 92.38 185 SER A C 1
ATOM 1518 O O . SER A 1 185 ? 10.975 5.029 -5.111 1.00 92.38 185 SER A O 1
ATOM 1520 N N . GLY A 1 186 ? 12.585 4.690 -3.601 1.00 87.00 186 GLY A N 1
ATOM 1521 C CA . GLY A 1 186 ? 13.554 5.646 -4.115 1.00 87.00 186 GLY A CA 1
ATOM 1522 C C . GLY A 1 186 ? 13.334 7.076 -3.630 1.00 87.00 186 GLY A C 1
ATOM 1523 O O . GLY A 1 186 ? 14.014 7.970 -4.124 1.00 87.00 186 GLY A O 1
ATOM 1524 N N . LEU A 1 187 ? 12.404 7.309 -2.694 1.00 85.69 187 LEU A N 1
ATOM 1525 C CA . LEU A 1 187 ? 12.184 8.640 -2.110 1.00 85.69 187 LEU A CA 1
ATOM 1526 C C . LEU A 1 187 ? 13.108 8.950 -0.929 1.00 85.69 187 LEU A C 1
ATOM 1528 O O . LEU A 1 187 ? 13.253 10.115 -0.568 1.00 85.69 187 LEU A O 1
ATOM 1532 N N . ARG A 1 188 ? 13.702 7.925 -0.310 1.00 79.31 188 ARG A N 1
ATOM 1533 C CA . ARG A 1 188 ? 14.505 8.048 0.912 1.00 79.31 188 ARG A CA 1
ATOM 1534 C C . ARG A 1 188 ? 15.968 7.704 0.638 1.00 79.31 188 ARG A C 1
ATOM 1536 O O . ARG A 1 188 ? 16.258 6.764 -0.099 1.00 79.31 188 ARG A O 1
ATOM 1543 N N . ASP A 1 189 ? 16.876 8.416 1.301 1.00 69.44 189 ASP A N 1
ATOM 1544 C CA . ASP A 1 189 ? 18.325 8.223 1.144 1.00 69.44 189 ASP A CA 1
ATOM 1545 C C . ASP A 1 189 ? 18.838 6.918 1.782 1.00 69.44 189 ASP A C 1
ATOM 1547 O O . ASP A 1 189 ? 19.811 6.333 1.312 1.00 69.44 189 ASP A O 1
ATOM 1551 N N . GLU A 1 190 ? 18.172 6.430 2.835 1.00 67.62 190 GLU A N 1
ATOM 1552 C CA . GLU A 1 190 ? 18.614 5.275 3.640 1.00 67.62 190 GLU A CA 1
ATOM 1553 C C . GLU A 1 190 ? 18.421 3.905 2.957 1.00 67.62 190 GLU A C 1
ATOM 1555 O O . GLU A 1 190 ? 18.787 2.872 3.518 1.00 67.62 190 GLU A O 1
ATOM 1560 N N . GLY A 1 191 ? 17.900 3.884 1.728 1.00 66.94 191 GLY A N 1
ATOM 1561 C CA . GLY A 1 191 ? 17.609 2.661 0.984 1.00 66.94 191 GLY A CA 1
ATOM 1562 C C . GLY A 1 191 ? 16.320 1.967 1.441 1.00 66.94 191 GLY A C 1
ATOM 1563 O O . GLY A 1 191 ? 15.984 1.898 2.623 1.00 66.94 191 GLY A O 1
ATOM 1564 N N . ASP A 1 192 ? 15.573 1.436 0.477 1.00 77.69 192 ASP A N 1
ATOM 1565 C CA . ASP A 1 192 ? 14.283 0.782 0.709 1.00 77.69 192 ASP A CA 1
ATOM 1566 C C . ASP A 1 192 ? 14.451 -0.705 0.998 1.00 77.69 192 ASP A C 1
ATOM 1568 O O . ASP A 1 192 ? 14.237 -1.544 0.122 1.00 77.69 192 ASP A O 1
ATOM 1572 N N . VAL A 1 193 ? 14.827 -1.029 2.234 1.00 87.94 193 VAL A N 1
ATOM 1573 C CA . VAL A 1 193 ? 14.888 -2.418 2.703 1.00 87.94 193 VAL A CA 1
ATOM 1574 C C . VAL A 1 193 ? 13.473 -3.022 2.778 1.00 87.94 193 VAL A C 1
ATOM 1576 O O . VAL A 1 193 ? 12.500 -2.328 3.086 1.00 87.94 193 VAL A O 1
ATOM 1579 N N . LEU A 1 194 ? 13.345 -4.327 2.506 1.00 91.00 194 LEU A N 1
ATOM 1580 C CA . LEU A 1 194 ? 12.060 -5.022 2.368 1.00 91.00 194 LEU A CA 1
ATOM 1581 C C . LEU A 1 194 ? 11.224 -4.920 3.648 1.00 91.00 194 LEU A C 1
ATOM 1583 O O . LEU A 1 194 ? 10.036 -4.597 3.577 1.00 91.00 194 LEU A O 1
ATOM 1587 N N . SER A 1 195 ? 11.833 -5.149 4.813 1.00 93.06 195 SER A N 1
ATOM 1588 C CA . SER A 1 195 ? 11.153 -5.005 6.102 1.00 93.06 195 SER A CA 1
ATOM 1589 C C . SER A 1 195 ? 10.571 -3.612 6.307 1.00 93.06 195 SER A C 1
ATOM 1591 O O . SER A 1 195 ? 9.417 -3.497 6.706 1.00 93.06 195 SER A O 1
ATOM 1593 N N . ARG A 1 196 ? 11.308 -2.550 5.962 1.00 92.38 196 ARG A N 1
ATOM 1594 C CA . ARG A 1 196 ? 10.842 -1.163 6.095 1.00 92.38 196 ARG A CA 1
ATOM 1595 C C . ARG A 1 196 ? 9.633 -0.894 5.208 1.00 92.38 196 ARG A C 1
ATOM 1597 O O . ARG A 1 196 ? 8.671 -0.301 5.697 1.00 92.38 196 ARG A O 1
ATOM 1604 N N . ALA A 1 197 ? 9.630 -1.383 3.966 1.00 93.88 197 ALA A N 1
ATOM 1605 C CA . ALA A 1 197 ? 8.479 -1.272 3.069 1.00 93.88 197 ALA A CA 1
ATOM 1606 C C . ALA A 1 197 ? 7.242 -1.978 3.653 1.00 93.88 197 ALA A C 1
ATOM 1608 O O . ALA A 1 197 ? 6.182 -1.372 3.822 1.00 93.88 197 ALA A O 1
ATOM 1609 N N . VAL A 1 198 ? 7.393 -3.247 4.041 1.00 96.38 198 VAL A N 1
ATOM 1610 C CA . VAL A 1 198 ? 6.298 -4.063 4.589 1.00 96.38 198 VAL A CA 1
ATOM 1611 C C . VAL A 1 198 ? 5.786 -3.502 5.918 1.00 96.38 198 VAL A C 1
ATOM 1613 O O . VAL A 1 198 ? 4.579 -3.401 6.131 1.00 96.38 198 VAL A O 1
ATOM 1616 N N . PHE A 1 199 ? 6.676 -3.089 6.813 1.00 96.88 199 PHE A N 1
ATOM 1617 C CA . PHE A 1 199 ? 6.305 -2.526 8.106 1.00 96.88 199 PHE A CA 1
ATOM 1618 C C . PHE A 1 199 ? 5.664 -1.149 7.982 1.00 96.88 199 PHE A C 1
ATOM 1620 O O . PHE A 1 199 ? 4.742 -0.847 8.737 1.00 96.88 199 PHE A O 1
ATOM 1627 N N . THR A 1 200 ? 6.084 -0.336 7.011 1.00 96.31 200 THR A N 1
ATOM 1628 C CA . THR A 1 200 ? 5.428 0.944 6.711 1.00 96.31 200 THR A CA 1
ATOM 1629 C C . THR A 1 200 ? 3.981 0.714 6.281 1.00 96.31 200 THR A C 1
ATOM 1631 O O . THR A 1 200 ? 3.071 1.343 6.821 1.00 96.31 200 THR A O 1
ATOM 1634 N N . ILE A 1 201 ? 3.755 -0.254 5.388 1.00 97.50 201 ILE A N 1
ATOM 1635 C CA . ILE A 1 201 ? 2.416 -0.686 4.960 1.00 97.50 201 ILE A CA 1
ATOM 1636 C C . ILE A 1 201 ? 1.584 -1.127 6.172 1.00 97.50 201 ILE A C 1
ATOM 1638 O O . ILE A 1 201 ? 0.480 -0.622 6.377 1.00 97.50 201 ILE A O 1
ATOM 1642 N N . VAL A 1 202 ? 2.124 -2.012 7.019 1.00 97.94 202 VAL A N 1
ATOM 1643 C CA . VAL A 1 202 ? 1.449 -2.487 8.241 1.00 97.94 202 VAL A CA 1
ATOM 1644 C C . VAL A 1 202 ? 1.079 -1.326 9.162 1.00 97.94 202 VAL A C 1
ATOM 1646 O O . VAL A 1 202 ? -0.075 -1.206 9.573 1.00 97.94 202 VAL A O 1
ATOM 1649 N N . LEU A 1 203 ? 2.025 -0.434 9.458 1.00 97.44 203 LEU A N 1
ATOM 1650 C CA . LEU A 1 203 ? 1.798 0.703 10.344 1.00 97.44 203 LEU A CA 1
ATOM 1651 C C . LEU A 1 203 ? 0.707 1.635 9.803 1.00 97.44 203 LEU A C 1
ATOM 1653 O O . LEU A 1 203 ? -0.158 2.071 10.564 1.00 97.44 203 LEU A O 1
ATOM 1657 N N . GLN A 1 204 ? 0.711 1.923 8.498 1.00 97.12 204 GLN A N 1
ATOM 1658 C CA . GLN A 1 204 ? -0.316 2.754 7.868 1.00 97.12 204 GLN A CA 1
ATOM 1659 C C . GLN A 1 204 ? -1.711 2.108 7.926 1.00 97.12 204 GLN A C 1
ATOM 1661 O O . GLN A 1 204 ? -2.689 2.821 8.178 1.00 97.12 204 GLN A O 1
ATOM 1666 N N . VAL A 1 205 ? -1.817 0.783 7.743 1.00 96.81 205 VAL A N 1
ATOM 1667 C CA . VAL A 1 205 ? -3.092 0.052 7.873 1.00 96.81 205 VAL A CA 1
ATOM 1668 C C . VAL A 1 205 ? -3.610 0.154 9.308 1.00 96.81 205 VAL A C 1
ATOM 1670 O O . VAL A 1 205 ? -4.759 0.545 9.524 1.00 96.81 205 VAL A O 1
ATOM 1673 N N . LEU A 1 206 ? -2.767 -0.147 10.298 1.00 95.81 206 LEU A N 1
ATOM 1674 C CA . LEU A 1 206 ? -3.170 -0.157 11.708 1.00 95.81 206 LEU A CA 1
ATOM 1675 C C . LEU A 1 206 ? -3.521 1.247 12.218 1.00 95.81 206 LEU A C 1
ATOM 1677 O O . LEU A 1 206 ? -4.506 1.412 12.935 1.00 95.81 206 LEU A O 1
ATOM 1681 N N . ARG A 1 207 ? -2.802 2.287 11.775 1.00 95.06 207 ARG A N 1
ATOM 1682 C CA . ARG A 1 207 ? -3.116 3.693 12.093 1.00 95.06 207 ARG A CA 1
ATOM 1683 C C . ARG A 1 207 ? -4.509 4.125 11.641 1.00 95.06 207 ARG A C 1
ATOM 1685 O O . ARG A 1 207 ? -5.111 4.980 12.290 1.00 95.06 207 ARG A O 1
ATOM 1692 N N . GLN A 1 208 ? -5.005 3.560 10.541 1.00 94.56 208 GLN A N 1
ATOM 1693 C CA . GLN A 1 208 ? -6.352 3.825 10.026 1.00 94.56 208 GLN A CA 1
ATOM 1694 C C . GLN A 1 208 ? -7.429 2.958 10.676 1.00 94.56 208 GLN A C 1
ATOM 1696 O O . GLN A 1 208 ? -8.602 3.309 10.607 1.00 94.56 208 GLN A O 1
ATOM 1701 N N . ASN A 1 209 ? -7.035 1.866 11.332 1.00 94.00 209 ASN A N 1
ATOM 1702 C CA . ASN A 1 209 ? -7.927 0.889 11.949 1.00 94.00 209 ASN A CA 1
ATOM 1703 C C . ASN A 1 209 ? -7.586 0.720 13.432 1.00 94.00 209 ASN A C 1
ATOM 1705 O O . ASN A 1 209 ? -7.394 -0.392 13.913 1.00 94.00 209 ASN A O 1
ATOM 1709 N N . ARG A 1 210 ? -7.497 1.837 14.164 1.00 91.94 210 ARG A N 1
ATOM 1710 C CA . ARG A 1 210 ? -7.050 1.860 15.570 1.00 91.94 210 ARG A CA 1
ATOM 1711 C C . ARG A 1 210 ? -7.864 0.927 16.464 1.00 91.94 210 ARG A C 1
ATOM 1713 O O . ARG A 1 210 ? -7.300 0.223 17.294 1.00 91.94 210 ARG A O 1
ATOM 1720 N N . SER A 1 211 ? -9.170 0.839 16.219 1.00 89.44 211 SER A N 1
ATOM 1721 C CA . SER A 1 211 ? -10.070 -0.068 16.936 1.00 89.44 211 SER A CA 1
ATOM 1722 C C . SER A 1 211 ? -9.694 -1.548 16.802 1.00 89.44 211 SER A C 1
ATOM 1724 O O . SER A 1 211 ? -9.962 -2.325 17.715 1.00 89.44 211 SER A O 1
ATOM 1726 N N . ALA A 1 212 ? -9.022 -1.946 15.717 1.00 88.44 212 ALA A N 1
ATOM 1727 C CA . ALA A 1 212 ? -8.562 -3.318 15.514 1.00 88.44 212 ALA A CA 1
ATOM 1728 C C . ALA A 1 212 ? -7.401 -3.704 16.452 1.00 88.44 212 ALA A C 1
ATOM 1730 O O . ALA A 1 212 ? -7.192 -4.886 16.712 1.00 88.44 212 ALA A O 1
ATOM 1731 N N . VAL A 1 213 ? -6.672 -2.719 16.993 1.00 86.38 213 VAL A N 1
ATOM 1732 C CA . VAL A 1 213 ? -5.517 -2.908 17.896 1.00 86.38 213 VAL A CA 1
ATOM 1733 C C . VAL A 1 213 ? -5.746 -2.354 19.306 1.00 86.38 213 VAL A C 1
ATOM 1735 O O . VAL A 1 213 ? -4.817 -2.269 20.108 1.00 86.38 213 VAL A O 1
ATOM 1738 N N . GLN A 1 214 ? -6.989 -1.993 19.636 1.00 84.62 214 GLN A N 1
ATOM 1739 C CA . GLN A 1 214 ? -7.366 -1.560 20.987 1.00 84.62 214 GLN A CA 1
ATOM 1740 C C . GLN A 1 214 ? -7.293 -2.695 22.013 1.00 84.62 214 GLN A C 1
ATOM 1742 O O . GLN A 1 214 ? -7.061 -2.446 23.191 1.00 84.62 214 GLN A O 1
ATOM 1747 N N . LYS A 1 215 ? -7.502 -3.941 21.575 1.00 84.38 215 LYS A N 1
ATOM 1748 C CA . LYS A 1 215 ? -7.442 -5.120 22.443 1.00 84.38 215 LYS A CA 1
ATOM 1749 C C . LYS A 1 215 ? -5.996 -5.591 22.602 1.00 84.38 215 LYS A C 1
ATO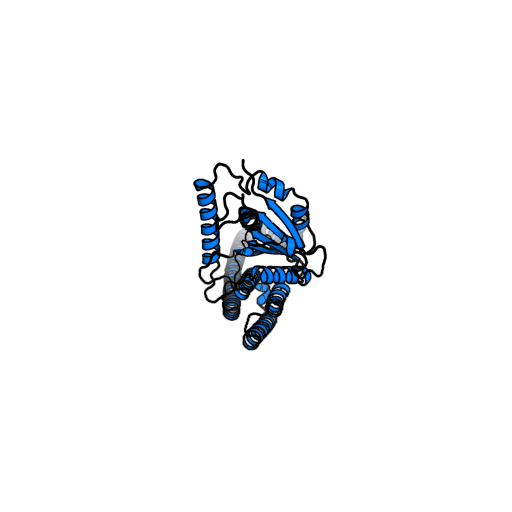M 1751 O O . LYS A 1 215 ? -5.248 -5.634 21.626 1.00 84.38 215 LYS A O 1
ATOM 1756 N N . ASP A 1 216 ? -5.644 -6.024 23.810 1.00 84.62 216 ASP A N 1
ATOM 1757 C CA . ASP A 1 216 ? -4.296 -6.518 24.124 1.00 84.62 216 ASP A CA 1
ATOM 1758 C C . ASP A 1 216 ? -3.922 -7.779 23.338 1.00 84.62 216 ASP A C 1
ATOM 1760 O O . ASP A 1 216 ? -2.765 -7.949 22.963 1.00 84.62 216 ASP A O 1
ATOM 1764 N N . GLU A 1 217 ? -4.892 -8.650 23.055 1.00 91.81 217 GLU A N 1
ATOM 1765 C CA . GLU A 1 217 ? -4.664 -9.925 22.366 1.00 91.81 217 GLU A CA 1
ATOM 1766 C C . GLU A 1 217 ? -4.091 -9.734 20.940 1.00 91.81 217 GLU A C 1
ATOM 1768 O O . GLU A 1 217 ? -2.975 -10.203 20.707 1.00 91.81 217 GLU A O 1
ATOM 1773 N N . PRO A 1 218 ? -4.721 -8.974 20.013 1.00 89.56 218 PRO A N 1
ATOM 1774 C CA . PRO A 1 218 ? -4.116 -8.628 18.721 1.00 89.56 218 PRO A CA 1
ATOM 1775 C C . PRO A 1 218 ? -2.708 -8.034 18.832 1.00 89.56 218 PRO A C 1
ATOM 1777 O O . PRO A 1 218 ? -1.809 -8.382 18.065 1.00 89.56 218 PRO A O 1
ATOM 1780 N N . LEU A 1 219 ? -2.482 -7.150 19.807 1.00 89.06 219 LEU A N 1
ATOM 1781 C CA . LEU A 1 219 ? -1.177 -6.523 19.998 1.00 89.06 219 LEU A CA 1
ATOM 1782 C C . LEU A 1 219 ? -0.109 -7.544 20.420 1.00 89.06 219 LEU A C 1
ATOM 1784 O O . LEU A 1 219 ? 1.012 -7.501 19.913 1.00 89.06 219 LEU A O 1
ATOM 1788 N N . GLN A 1 220 ? -0.447 -8.465 21.324 1.00 92.44 220 GLN A N 1
ATOM 1789 C CA . GLN A 1 220 ? 0.4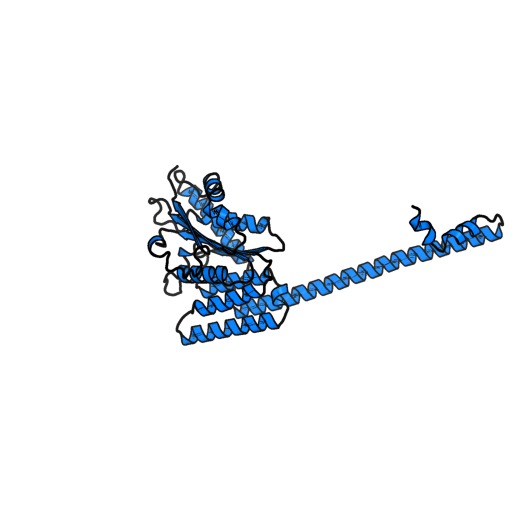44 -9.544 21.754 1.00 92.44 220 GLN A CA 1
ATOM 1790 C C . GLN A 1 220 ? 0.748 -10.518 20.614 1.00 92.44 220 GLN A C 1
ATOM 1792 O O . GLN A 1 220 ? 1.905 -10.900 20.438 1.00 92.44 220 GLN A O 1
ATOM 1797 N N . GLU A 1 221 ? -0.252 -10.874 19.804 1.00 94.38 221 GLU A N 1
ATOM 1798 C CA . GLU A 1 221 ? -0.055 -11.727 18.628 1.00 94.38 221 GLU A CA 1
ATOM 1799 C C . GLU A 1 221 ? 0.873 -11.078 17.595 1.00 94.38 221 GLU A C 1
ATOM 1801 O O . GLU A 1 221 ? 1.779 -11.730 17.071 1.00 94.38 221 GLU A O 1
ATOM 1806 N N . LEU A 1 222 ? 0.671 -9.786 17.310 1.00 95.31 222 LEU A N 1
ATOM 1807 C CA . LEU A 1 222 ? 1.538 -9.041 16.399 1.00 95.31 222 LEU A CA 1
ATOM 1808 C C . LEU A 1 222 ? 2.957 -8.935 16.958 1.00 95.31 222 LEU A C 1
ATOM 1810 O O . LEU A 1 222 ? 3.924 -9.124 16.223 1.00 95.31 222 LEU A O 1
ATOM 1814 N N . HIS A 1 223 ? 3.085 -8.667 18.259 1.00 94.88 223 HIS A N 1
ATOM 1815 C CA . HIS A 1 223 ? 4.375 -8.625 18.933 1.00 94.88 223 HIS A CA 1
ATOM 1816 C C . HIS A 1 223 ? 5.118 -9.957 18.799 1.00 94.88 223 HIS A C 1
ATOM 1818 O O . HIS A 1 223 ? 6.280 -9.953 18.402 1.00 94.88 223 HIS A O 1
ATOM 1824 N N . ALA A 1 224 ? 4.454 -11.084 19.070 1.00 95.94 224 ALA A N 1
ATOM 1825 C CA . ALA A 1 224 ? 5.045 -12.412 18.918 1.00 95.94 224 ALA A CA 1
ATOM 1826 C C . ALA A 1 224 ? 5.541 -12.647 17.482 1.00 95.94 224 ALA A C 1
ATOM 1828 O O . ALA A 1 224 ? 6.703 -12.993 17.291 1.00 95.94 224 ALA A O 1
ATOM 1829 N N . ALA A 1 225 ? 4.718 -12.339 16.473 1.00 96.69 225 ALA A N 1
ATOM 1830 C CA . ALA A 1 225 ? 5.109 -12.483 15.070 1.00 96.69 225 ALA A CA 1
ATOM 1831 C C . ALA A 1 225 ? 6.329 -11.616 14.692 1.00 96.69 225 ALA A C 1
ATOM 1833 O O . ALA A 1 225 ? 7.193 -12.054 13.934 1.00 96.69 225 ALA A O 1
ATOM 1834 N N . ILE A 1 226 ? 6.420 -10.391 15.224 1.00 96.06 226 ILE A N 1
ATOM 1835 C CA . ILE A 1 226 ? 7.575 -9.504 15.008 1.00 96.06 226 ILE A CA 1
ATOM 1836 C C . ILE A 1 226 ? 8.832 -10.063 15.687 1.00 96.06 226 ILE A C 1
ATOM 1838 O O . ILE A 1 226 ? 9.916 -9.993 15.108 1.00 96.06 226 ILE A O 1
ATOM 1842 N N . GLN A 1 227 ? 8.710 -10.610 16.899 1.00 95.19 227 GLN A N 1
ATOM 1843 C CA . GLN A 1 227 ? 9.842 -11.222 17.601 1.00 95.19 227 GLN A CA 1
ATOM 1844 C C . GLN A 1 227 ? 10.353 -12.462 16.865 1.00 95.19 227 GLN A C 1
ATOM 1846 O O . GLN A 1 227 ? 11.563 -12.600 16.696 1.00 95.19 227 GLN A O 1
ATOM 1851 N N . ASP A 1 228 ? 9.453 -13.309 16.363 1.00 94.50 228 ASP A N 1
ATOM 1852 C CA . ASP A 1 228 ? 9.815 -14.473 15.551 1.00 94.50 228 ASP A CA 1
ATOM 1853 C C . ASP A 1 228 ? 10.583 -14.048 14.293 1.00 94.50 228 ASP A C 1
ATOM 1855 O O . ASP A 1 228 ? 11.655 -14.583 14.006 1.00 94.50 228 ASP A O 1
ATOM 1859 N N . TYR A 1 229 ? 10.092 -13.020 13.589 1.00 94.81 229 TYR A N 1
ATOM 1860 C CA . TYR A 1 229 ? 10.794 -12.440 12.444 1.00 94.81 229 TYR A CA 1
ATOM 1861 C C . TYR A 1 229 ? 12.208 -11.961 12.808 1.00 94.81 229 TYR A C 1
ATOM 1863 O O . TYR A 1 229 ? 13.160 -12.276 12.096 1.00 94.81 229 TYR A O 1
ATOM 1871 N N . ARG A 1 230 ? 12.367 -11.223 13.914 1.00 93.25 230 ARG A N 1
ATOM 1872 C CA . ARG A 1 230 ? 13.679 -10.711 14.348 1.00 93.25 230 ARG A CA 1
ATOM 1873 C C . ARG A 1 230 ? 14.653 -11.846 14.658 1.00 93.25 230 ARG A C 1
ATOM 1875 O O . ARG A 1 230 ? 15.784 -11.817 14.182 1.00 93.25 230 ARG A O 1
ATOM 1882 N N . GLN A 1 231 ? 14.202 -12.869 15.384 1.00 92.44 231 GLN A N 1
ATOM 1883 C CA . GLN A 1 231 ? 15.030 -14.035 15.699 1.00 92.44 231 GLN A CA 1
ATOM 1884 C C . GLN A 1 231 ? 15.454 -14.800 14.441 1.00 92.44 231 GLN A C 1
ATOM 1886 O O . GLN A 1 231 ? 16.590 -15.267 14.354 1.00 92.44 231 GLN A O 1
ATOM 1891 N N . GLU A 1 232 ? 14.561 -14.948 13.462 1.00 90.81 232 GLU A N 1
ATOM 1892 C CA . GLU A 1 232 ? 14.908 -15.564 12.181 1.00 90.81 232 GLU A CA 1
ATOM 1893 C C . GLU A 1 232 ? 15.900 -14.717 11.383 1.00 90.81 232 GLU A C 1
ATOM 1895 O O . GLU A 1 232 ? 16.861 -15.270 10.848 1.00 90.81 232 GLU A O 1
ATOM 1900 N N . ALA A 1 233 ? 15.708 -13.397 11.339 1.00 88.31 233 ALA A N 1
ATOM 1901 C CA . ALA A 1 233 ? 16.607 -12.488 10.637 1.00 88.31 233 ALA A CA 1
ATOM 1902 C C . ALA A 1 233 ? 18.030 -12.518 11.225 1.00 88.31 233 ALA A C 1
ATOM 1904 O O . ALA A 1 233 ? 19.011 -12.533 10.480 1.00 88.31 233 ALA 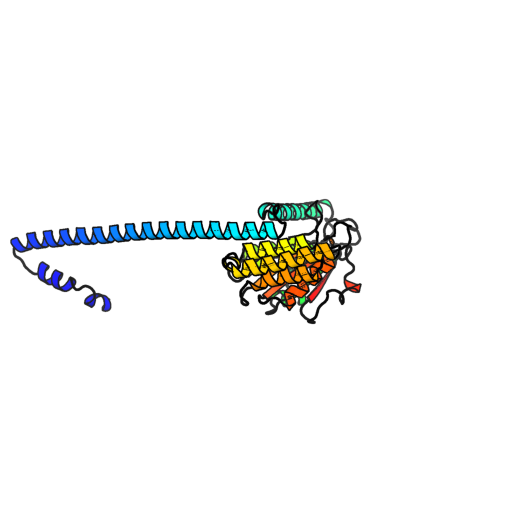A O 1
ATOM 1905 N N . GLU A 1 234 ? 18.142 -12.609 12.555 1.00 88.38 234 GLU A N 1
ATOM 1906 C CA . GLU A 1 234 ? 19.416 -12.753 13.267 1.00 88.38 234 GLU A CA 1
ATOM 1907 C C . GLU A 1 234 ? 20.105 -14.098 12.984 1.00 88.38 234 GLU A C 1
ATOM 1909 O O . GLU A 1 234 ? 21.317 -14.141 12.781 1.00 88.38 234 GLU A O 1
ATOM 1914 N N . ARG A 1 235 ? 19.351 -15.207 12.939 1.00 87.62 235 ARG A N 1
ATOM 1915 C CA . ARG A 1 235 ? 19.907 -16.555 12.698 1.00 87.62 235 ARG A CA 1
ATOM 1916 C C . ARG A 1 235 ? 20.251 -16.818 11.232 1.00 87.62 235 ARG A C 1
ATOM 1918 O O . ARG A 1 235 ? 21.209 -17.533 10.952 1.00 87.62 235 ARG A O 1
ATOM 1925 N N . GLY A 1 236 ? 19.442 -16.299 10.311 1.00 74.81 236 GLY A N 1
ATOM 1926 C CA . GLY A 1 236 ? 19.516 -16.578 8.875 1.00 74.81 236 GLY A CA 1
ATOM 1927 C C . GLY A 1 236 ? 20.474 -15.679 8.092 1.00 74.81 236 GLY A C 1
ATOM 1928 O O . GLY A 1 236 ? 20.633 -15.877 6.890 1.00 74.81 236 GLY A O 1
ATOM 1929 N N . GLY A 1 237 ? 21.103 -14.694 8.742 1.00 67.88 237 GLY A N 1
ATOM 1930 C CA . GLY A 1 237 ? 21.999 -13.743 8.080 1.00 67.88 237 GLY A CA 1
ATOM 1931 C C . GLY A 1 237 ? 21.290 -12.775 7.123 1.00 67.88 237 GLY A C 1
ATOM 1932 O O . GLY A 1 237 ? 21.926 -12.266 6.203 1.00 67.88 237 GLY A O 1
ATOM 1933 N N . GLY A 1 238 ? 19.985 -12.534 7.301 1.00 71.31 238 GLY A N 1
ATOM 1934 C CA . GLY A 1 238 ? 19.203 -11.645 6.440 1.00 71.31 238 GLY A CA 1
ATOM 1935 C C . GLY A 1 238 ? 17.689 -11.769 6.625 1.00 71.31 238 GLY A C 1
ATOM 1936 O O . GLY A 1 238 ? 17.198 -12.668 7.302 1.00 71.31 238 GLY A O 1
ATOM 1937 N N . GLU A 1 239 ? 16.938 -10.855 6.011 1.00 72.69 239 GLU A N 1
ATOM 1938 C CA . GLU A 1 239 ? 15.477 -10.798 6.128 1.00 72.69 239 GLU A CA 1
ATOM 1939 C C . GLU A 1 239 ? 14.798 -11.988 5.434 1.00 72.69 239 GLU A C 1
ATOM 1941 O O . GLU A 1 239 ? 14.972 -12.210 4.232 1.00 72.69 239 GLU A O 1
ATOM 1946 N N . THR A 1 240 ? 13.970 -12.736 6.169 1.00 84.00 240 THR A N 1
ATOM 1947 C CA . THR A 1 240 ? 13.173 -13.825 5.594 1.00 84.00 240 THR A CA 1
ATOM 1948 C C . THR A 1 240 ? 11.822 -13.285 5.119 1.00 84.00 240 THR A C 1
ATOM 1950 O O . THR A 1 240 ? 10.949 -12.912 5.908 1.00 84.00 240 THR A O 1
ATOM 1953 N N . ALA A 1 241 ? 11.612 -13.263 3.798 1.00 87.75 241 ALA A N 1
ATOM 1954 C CA . ALA A 1 241 ? 10.350 -12.808 3.203 1.00 87.75 241 ALA A CA 1
ATOM 1955 C C . ALA A 1 241 ? 9.125 -13.544 3.787 1.00 87.75 241 ALA A C 1
ATOM 1957 O O . ALA A 1 241 ? 8.088 -12.930 4.017 1.00 87.75 241 ALA A O 1
ATOM 1958 N N . ALA A 1 242 ? 9.267 -14.836 4.105 1.00 92.06 242 ALA A N 1
ATOM 1959 C CA . ALA A 1 242 ? 8.206 -15.653 4.693 1.00 92.06 242 ALA A CA 1
ATOM 1960 C C . ALA A 1 242 ? 7.751 -15.168 6.082 1.00 92.06 242 ALA A C 1
ATOM 1962 O O . ALA A 1 242 ? 6.562 -15.221 6.395 1.00 92.06 242 ALA A O 1
ATOM 1963 N N . SER A 1 243 ? 8.657 -14.670 6.926 1.00 93.81 243 SER A N 1
ATOM 1964 C CA . SER A 1 243 ? 8.267 -14.182 8.255 1.00 93.81 243 SER A CA 1
ATOM 1965 C C . SER A 1 243 ? 7.754 -12.750 8.220 1.00 93.81 243 SER A C 1
ATOM 1967 O O . SER A 1 243 ? 6.804 -12.436 8.936 1.00 93.81 243 SER A O 1
ATOM 1969 N N . LEU A 1 244 ? 8.238 -11.918 7.291 1.00 94.50 244 LEU A N 1
ATOM 1970 C CA . LEU A 1 244 ? 7.596 -10.632 6.988 1.00 94.50 244 LEU A CA 1
ATOM 1971 C C . LEU A 1 244 ? 6.160 -10.811 6.478 1.00 94.50 244 LEU A C 1
ATOM 1973 O O . LEU A 1 244 ? 5.254 -10.108 6.927 1.00 94.50 244 LEU A O 1
ATOM 1977 N N . GLN A 1 245 ? 5.934 -11.790 5.598 1.00 96.38 245 GLN A N 1
ATOM 1978 C CA . GLN A 1 245 ? 4.601 -12.183 5.135 1.00 96.38 245 GLN A CA 1
ATOM 1979 C C . GLN A 1 245 ? 3.674 -12.543 6.303 1.00 96.38 245 GLN A C 1
ATOM 1981 O O . GLN A 1 245 ? 2.543 -12.060 6.344 1.00 96.38 245 GLN A O 1
ATOM 1986 N N . LYS A 1 246 ? 4.149 -13.328 7.283 1.00 96.69 246 LYS A N 1
ATOM 1987 C CA . LYS A 1 246 ? 3.372 -13.672 8.489 1.00 96.69 246 LYS A CA 1
ATOM 1988 C C . LYS A 1 246 ? 3.010 -12.441 9.320 1.00 96.69 246 LYS A C 1
ATOM 1990 O O . LYS A 1 246 ? 1.859 -12.326 9.740 1.00 96.69 246 LYS A O 1
ATOM 1995 N N . VAL A 1 247 ? 3.960 -11.526 9.544 1.00 97.50 247 VAL A N 1
ATOM 1996 C CA . VAL A 1 247 ? 3.714 -10.279 10.293 1.00 97.50 247 VAL A CA 1
ATOM 1997 C C . VAL A 1 247 ? 2.646 -9.441 9.594 1.00 97.50 247 VAL A C 1
ATOM 1999 O O . VAL A 1 247 ? 1.657 -9.050 10.216 1.00 97.50 247 VAL A O 1
ATOM 2002 N N . ALA A 1 248 ? 2.807 -9.206 8.290 1.00 98.12 248 ALA A N 1
ATOM 2003 C CA . ALA A 1 248 ? 1.860 -8.412 7.520 1.00 98.12 248 ALA A CA 1
ATOM 2004 C C . ALA A 1 248 ? 0.475 -9.067 7.464 1.00 98.12 248 ALA A C 1
ATOM 2006 O O . ALA A 1 248 ? -0.529 -8.404 7.717 1.00 98.12 248 ALA A O 1
ATOM 2007 N N . LEU A 1 249 ? 0.409 -10.378 7.221 1.00 98.31 249 LEU A N 1
ATOM 2008 C CA . LEU A 1 249 ? -0.849 -11.119 7.191 1.00 98.31 249 LEU A CA 1
ATOM 2009 C C . LEU A 1 249 ? -1.572 -11.055 8.537 1.00 98.31 249 LEU A C 1
ATOM 2011 O O . LEU A 1 249 ? -2.784 -10.847 8.570 1.00 98.31 249 LEU A O 1
ATOM 2015 N N . ARG A 1 250 ? -0.841 -11.203 9.649 1.00 97.62 250 ARG A N 1
ATOM 2016 C CA . ARG A 1 250 ? -1.408 -11.090 10.996 1.00 97.62 250 ARG A CA 1
ATOM 2017 C C . ARG A 1 250 ? -2.043 -9.717 11.203 1.00 97.62 250 ARG A C 1
ATOM 2019 O O . ARG A 1 250 ? -3.200 -9.658 11.605 1.00 97.62 250 ARG A O 1
ATOM 2026 N N . ALA A 1 251 ? -1.328 -8.646 10.859 1.00 97.44 251 ALA A N 1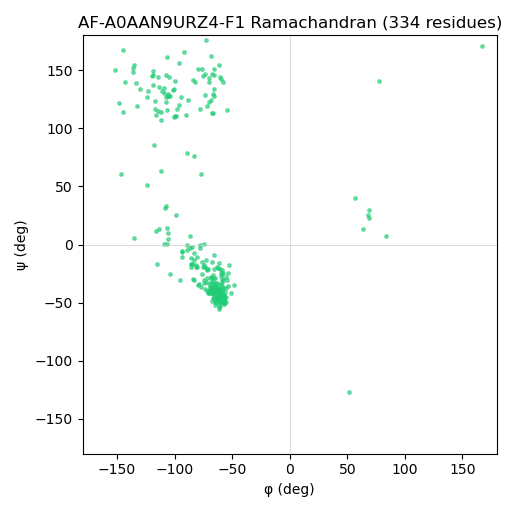
ATOM 2027 C CA . ALA A 1 251 ? -1.834 -7.283 10.985 1.00 97.44 251 ALA A CA 1
ATOM 2028 C C . ALA A 1 251 ? -3.083 -7.032 10.124 1.00 97.44 251 ALA A C 1
ATOM 2030 O O . ALA A 1 251 ? -4.056 -6.457 10.609 1.00 97.44 251 ALA A O 1
ATOM 2031 N N . LEU A 1 252 ? -3.092 -7.495 8.867 1.00 98.00 252 LEU A N 1
ATOM 2032 C CA . LEU A 1 252 ? -4.262 -7.371 7.991 1.00 98.00 252 LEU A CA 1
ATOM 2033 C C . LEU A 1 252 ? -5.458 -8.191 8.501 1.00 98.00 252 LEU A C 1
ATOM 2035 O O . LEU A 1 252 ? -6.605 -7.785 8.343 1.00 98.00 252 LEU A O 1
ATOM 2039 N N . ASN A 1 253 ? -5.212 -9.327 9.150 1.00 97.56 253 ASN A N 1
ATOM 2040 C CA . ASN A 1 253 ? -6.267 -10.194 9.675 1.00 97.56 253 ASN A CA 1
ATOM 2041 C C . ASN A 1 253 ? -6.900 -9.701 10.984 1.00 97.56 253 ASN A C 1
ATOM 2043 O O . ASN A 1 253 ? -7.830 -10.351 11.470 1.00 97.56 253 ASN A O 1
ATOM 2047 N N . PHE A 1 254 ? -6.444 -8.569 11.528 1.00 95.69 254 PHE A N 1
ATOM 2048 C CA . PHE A 1 254 ? -7.167 -7.843 12.576 1.00 95.69 254 PHE A CA 1
ATOM 2049 C C . PHE A 1 254 ? -8.373 -7.073 12.030 1.00 95.69 254 PHE A C 1
ATOM 2051 O O . PHE A 1 254 ? -9.269 -6.720 12.796 1.00 95.69 254 PHE A O 1
ATOM 2058 N N . LEU A 1 255 ? -8.412 -6.811 10.720 1.00 95.88 255 LEU A N 1
ATOM 2059 C CA . LEU A 1 255 ? -9.544 -6.157 10.077 1.00 95.88 255 LEU A CA 1
ATOM 2060 C C . LEU A 1 255 ? -10.680 -7.153 9.817 1.00 95.88 255 LEU A C 1
ATOM 2062 O O . LEU A 1 255 ? -10.463 -8.344 9.585 1.00 95.88 255 LEU A O 1
ATOM 2066 N N . ASP A 1 256 ? -11.906 -6.632 9.815 1.00 94.88 256 ASP A N 1
ATOM 2067 C CA . ASP A 1 256 ? -13.093 -7.394 9.434 1.00 94.88 256 ASP A CA 1
ATOM 2068 C C . ASP A 1 256 ? -13.044 -7.792 7.947 1.00 94.88 256 ASP A C 1
ATOM 2070 O O . ASP A 1 256 ? -12.570 -7.030 7.104 1.00 94.88 256 ASP A O 1
ATOM 2074 N N . SER A 1 257 ? -13.574 -8.970 7.607 1.00 96.56 257 SER A N 1
ATOM 2075 C CA . SER A 1 257 ? -13.615 -9.482 6.227 1.00 96.56 257 SER A CA 1
ATOM 2076 C C . SER A 1 257 ? -14.398 -8.601 5.244 1.00 96.56 257 SER A C 1
ATOM 2078 O O . SER A 1 257 ? -14.189 -8.693 4.038 1.00 96.56 257 SER A O 1
ATOM 2080 N N . SER A 1 258 ? -15.296 -7.745 5.741 1.00 96.12 258 SER A N 1
ATOM 2081 C CA . SER A 1 258 ? -16.022 -6.758 4.933 1.00 96.12 258 SER A CA 1
ATOM 2082 C C . SER A 1 258 ? -15.159 -5.568 4.507 1.00 96.12 258 SER A C 1
ATOM 2084 O O . SER A 1 258 ? -15.526 -4.861 3.570 1.00 96.12 258 SER A O 1
ATOM 2086 N N . LYS A 1 259 ? -14.013 -5.336 5.163 1.00 97.00 259 LYS A N 1
ATOM 2087 C CA . LYS A 1 259 ? -13.128 -4.213 4.845 1.00 97.00 259 LYS A CA 1
ATOM 2088 C C . LYS A 1 259 ? -12.371 -4.452 3.544 1.00 97.00 259 LYS A C 1
ATOM 2090 O O . LYS A 1 259 ? -11.955 -5.572 3.239 1.00 97.00 259 LYS A O 1
ATOM 2095 N N . THR A 1 260 ? -12.117 -3.363 2.821 1.00 97.69 260 THR A N 1
ATOM 2096 C CA . THR A 1 260 ? -11.193 -3.342 1.681 1.00 97.69 260 THR A CA 1
ATOM 2097 C C . THR A 1 260 ? -9.934 -2.552 2.034 1.00 97.69 260 THR A C 1
ATOM 2099 O O . THR A 1 260 ? -10.014 -1.427 2.520 1.00 97.69 260 THR A O 1
ATOM 2102 N N . VAL A 1 261 ? -8.761 -3.127 1.774 1.00 98.25 261 VAL A N 1
ATOM 2103 C CA . VAL A 1 261 ? -7.451 -2.497 1.963 1.00 98.25 261 VAL A CA 1
ATOM 2104 C C . VAL A 1 261 ? -6.811 -2.260 0.599 1.00 98.25 261 VAL A C 1
ATOM 2106 O O . VAL A 1 261 ? -6.462 -3.205 -0.108 1.00 98.25 261 VAL A O 1
ATOM 2109 N N . TRP A 1 262 ? -6.641 -0.994 0.238 1.00 98.50 262 TRP A N 1
ATOM 2110 C CA . TRP A 1 262 ? -5.908 -0.562 -0.946 1.00 98.50 262 TRP A CA 1
ATOM 2111 C C . TRP A 1 262 ? -4.427 -0.396 -0.607 1.00 98.50 262 TRP A C 1
ATOM 2113 O O . TRP A 1 262 ? -4.086 0.355 0.300 1.00 98.50 262 TRP A O 1
ATOM 2123 N N . ILE A 1 263 ? -3.540 -1.069 -1.330 1.00 98.56 263 ILE A N 1
ATOM 2124 C CA . ILE A 1 263 ? -2.088 -0.929 -1.183 1.00 98.56 263 ILE A CA 1
ATOM 2125 C C . ILE A 1 263 ? -1.546 -0.386 -2.500 1.00 98.56 263 ILE A C 1
ATOM 2127 O O . ILE A 1 263 ? -1.668 -1.032 -3.538 1.00 98.56 263 ILE A O 1
ATOM 2131 N N . ILE A 1 264 ? -0.974 0.812 -2.467 1.00 98.44 264 ILE A N 1
ATOM 2132 C CA . ILE A 1 264 ? -0.490 1.508 -3.657 1.00 98.44 264 ILE A CA 1
ATOM 2133 C C . ILE A 1 264 ? 1.030 1.569 -3.595 1.00 98.44 264 ILE A C 1
ATOM 2135 O O . ILE A 1 264 ? 1.603 2.310 -2.801 1.00 98.44 264 ILE A O 1
ATOM 2139 N N . LEU A 1 265 ? 1.681 0.768 -4.426 1.00 97.81 265 LEU A N 1
ATOM 2140 C CA . LEU A 1 265 ? 3.127 0.711 -4.531 1.00 97.81 265 LEU A CA 1
ATOM 2141 C C . LEU A 1 265 ? 3.572 1.398 -5.814 1.00 97.81 265 LEU A C 1
ATOM 2143 O O . LEU A 1 265 ? 3.113 1.051 -6.903 1.00 97.81 265 LEU A O 1
ATOM 2147 N N . ASP A 1 266 ? 4.498 2.334 -5.691 1.00 96.50 266 ASP A N 1
ATOM 2148 C CA . ASP A 1 266 ? 5.126 2.973 -6.839 1.00 96.50 266 ASP A CA 1
ATOM 2149 C C . ASP A 1 266 ? 6.632 2.729 -6.814 1.00 96.50 266 ASP A C 1
ATOM 2151 O O . ASP A 1 266 ? 7.263 2.649 -5.754 1.00 96.50 266 ASP A O 1
ATOM 2155 N N . ARG A 1 267 ? 7.198 2.584 -8.011 1.00 93.56 267 ARG A N 1
ATOM 2156 C CA . ARG A 1 267 ? 8.629 2.361 -8.232 1.00 93.56 267 ARG A CA 1
ATOM 2157 C C . ARG A 1 267 ? 9.186 1.148 -7.512 1.00 93.56 267 ARG A C 1
ATOM 2159 O O . ARG A 1 267 ? 10.315 1.182 -7.035 1.00 93.56 267 ARG A O 1
ATOM 2166 N N . VAL A 1 268 ? 8.442 0.041 -7.484 1.00 93.44 268 VAL A N 1
ATOM 2167 C CA . VAL A 1 268 ? 8.901 -1.192 -6.815 1.00 93.44 268 VAL A CA 1
ATOM 2168 C C . VAL A 1 268 ? 10.240 -1.686 -7.394 1.00 93.44 268 VAL A C 1
ATOM 2170 O O . VAL A 1 268 ? 11.035 -2.293 -6.680 1.00 93.44 268 VAL A O 1
ATOM 2173 N N . ASP A 1 269 ? 10.550 -1.334 -8.647 1.00 90.19 269 ASP A N 1
ATOM 2174 C CA . ASP A 1 269 ? 11.854 -1.536 -9.299 1.00 90.19 269 ASP A CA 1
ATOM 2175 C C . ASP A 1 269 ? 13.046 -0.856 -8.595 1.00 90.19 269 ASP A C 1
ATOM 2177 O O . ASP A 1 269 ? 14.194 -1.263 -8.780 1.00 90.19 269 ASP A O 1
ATOM 2181 N N . LYS A 1 270 ? 12.810 0.170 -7.773 1.00 89.25 270 LYS A N 1
ATOM 2182 C CA . LYS A 1 270 ? 13.848 0.859 -6.993 1.00 89.25 270 LYS A CA 1
ATOM 2183 C C . LYS A 1 270 ? 14.020 0.304 -5.583 1.00 89.25 270 LYS A C 1
ATOM 2185 O O . LYS A 1 270 ? 14.987 0.682 -4.927 1.00 89.25 270 LYS A O 1
ATOM 2190 N N . CYS A 1 271 ? 13.171 -0.627 -5.149 1.00 86.50 271 CYS A N 1
ATOM 2191 C CA . CYS A 1 271 ? 13.316 -1.290 -3.857 1.00 86.50 271 CYS A CA 1
ATOM 2192 C C . CYS A 1 271 ? 14.572 -2.181 -3.860 1.00 86.50 271 CYS A C 1
ATOM 2194 O O . CYS A 1 271 ? 14.676 -3.159 -4.616 1.00 86.50 271 CYS A O 1
ATOM 2196 N N . ARG A 1 272 ? 15.559 -1.804 -3.043 1.00 80.69 272 ARG A N 1
ATOM 2197 C CA . ARG A 1 272 ? 16.910 -2.379 -3.018 1.00 80.69 272 ARG A CA 1
ATOM 2198 C C . ARG A 1 272 ? 17.334 -2.666 -1.587 1.00 80.69 272 ARG A C 1
ATOM 2200 O O . ARG A 1 272 ? 17.107 -1.849 -0.703 1.00 80.69 272 ARG A O 1
ATOM 2207 N N . ASP A 1 273 ? 17.989 -3.803 -1.374 1.00 75.25 273 ASP A N 1
ATOM 2208 C CA . ASP A 1 273 ? 18.593 -4.087 -0.075 1.00 75.25 273 ASP A CA 1
ATOM 2209 C C . ASP A 1 273 ? 19.853 -3.234 0.150 1.00 75.25 273 ASP A C 1
ATOM 2211 O O . ASP A 1 273 ? 20.322 -2.509 -0.733 1.00 75.25 273 ASP A O 1
ATOM 2215 N N . GLN A 1 274 ? 20.444 -3.357 1.339 1.00 66.25 274 GLN A N 1
ATOM 2216 C CA . GLN A 1 274 ? 21.688 -2.666 1.698 1.00 66.25 274 GLN A CA 1
ATOM 2217 C C . GLN A 1 274 ? 22.865 -3.035 0.775 1.00 66.25 274 GLN A C 1
ATOM 2219 O O . GLN A 1 274 ? 23.787 -2.242 0.591 1.00 66.25 274 GLN A O 1
ATOM 2224 N N . SER A 1 275 ? 22.820 -4.215 0.144 1.00 65.69 275 SER A N 1
ATOM 2225 C CA . SER A 1 275 ? 23.797 -4.669 -0.854 1.00 65.69 275 SER A CA 1
ATOM 2226 C C . SER A 1 275 ? 23.466 -4.219 -2.286 1.00 65.69 275 SER A C 1
ATOM 2228 O O . SER A 1 275 ? 24.147 -4.606 -3.236 1.00 65.69 275 SER A O 1
ATOM 2230 N N . ARG A 1 276 ? 22.442 -3.367 -2.448 1.00 66.50 276 ARG A N 1
ATOM 2231 C CA . ARG A 1 276 ? 21.886 -2.858 -3.711 1.00 66.50 276 ARG A CA 1
ATOM 2232 C C . ARG A 1 276 ? 21.273 -3.922 -4.621 1.00 66.50 276 ARG A C 1
ATOM 2234 O O . ARG A 1 276 ? 20.992 -3.613 -5.787 1.00 66.50 276 ARG A O 1
ATOM 2241 N N . LYS A 1 277 ? 21.037 -5.136 -4.121 1.00 73.94 277 LYS A N 1
ATOM 2242 C CA . LYS A 1 277 ? 20.289 -6.160 -4.853 1.00 73.94 277 LYS A CA 1
ATOM 2243 C C . LYS A 1 277 ? 18.828 -5.746 -4.926 1.00 73.94 277 LYS A C 1
ATOM 2245 O O . LYS A 1 277 ? 18.267 -5.216 -3.969 1.00 73.94 277 LYS A O 1
ATOM 2250 N N . LEU A 1 278 ? 18.224 -5.979 -6.085 1.00 74.12 278 LEU A N 1
ATOM 2251 C CA . LEU A 1 278 ? 16.814 -5.699 -6.320 1.00 74.12 278 LEU A CA 1
ATOM 2252 C C . LEU A 1 278 ? 15.969 -6.641 -5.456 1.00 74.12 278 LEU A C 1
ATOM 2254 O O . LEU A 1 278 ? 15.954 -7.850 -5.676 1.00 74.12 278 LEU A O 1
ATOM 2258 N N . ILE A 1 279 ? 15.267 -6.074 -4.478 1.00 84.56 279 ILE A N 1
ATOM 2259 C CA . ILE A 1 279 ? 14.353 -6.798 -3.578 1.00 84.56 279 ILE A CA 1
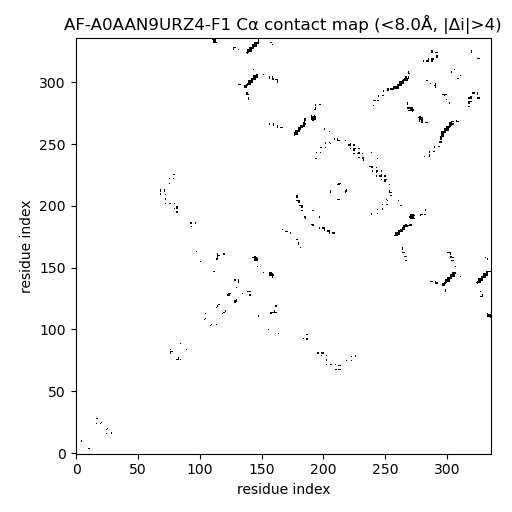ATOM 2260 C C . ILE A 1 279 ? 12.887 -6.472 -3.855 1.00 84.56 279 ILE A C 1
ATOM 2262 O O . ILE A 1 279 ? 12.006 -7.065 -3.233 1.00 84.56 279 ILE A O 1
ATOM 2266 N N . GLY A 1 280 ? 12.610 -5.615 -4.843 1.00 87.88 280 GLY A N 1
ATOM 2267 C CA . GLY A 1 280 ? 11.255 -5.361 -5.333 1.00 87.88 280 GLY A CA 1
ATOM 2268 C C . GLY A 1 280 ? 10.476 -6.649 -5.611 1.00 87.88 280 GLY A C 1
ATOM 2269 O O . GLY A 1 280 ? 9.289 -6.737 -5.305 1.00 87.88 280 GLY A O 1
ATOM 2270 N N . ARG A 1 281 ? 11.155 -7.707 -6.077 1.00 89.19 281 ARG A N 1
ATOM 2271 C CA . ARG A 1 281 ? 10.548 -9.031 -6.273 1.00 89.19 281 ARG A CA 1
ATOM 2272 C C . ARG A 1 281 ? 10.025 -9.644 -4.977 1.00 89.19 281 ARG A C 1
ATOM 2274 O O . ARG A 1 281 ? 8.914 -10.163 -4.953 1.00 89.19 281 ARG A O 1
ATOM 2281 N N . ALA A 1 282 ? 10.801 -9.582 -3.899 1.00 91.25 282 ALA A N 1
ATOM 2282 C CA . ALA A 1 282 ? 10.375 -10.084 -2.597 1.00 91.25 282 ALA A CA 1
ATOM 2283 C C . ALA A 1 282 ? 9.210 -9.254 -2.030 1.00 91.25 282 ALA A C 1
ATOM 2285 O O . ALA A 1 282 ? 8.302 -9.816 -1.410 1.00 91.25 282 ALA A O 1
ATOM 2286 N N . LEU A 1 283 ? 9.178 -7.945 -2.314 1.00 93.88 283 LEU A N 1
ATOM 2287 C CA . LEU A 1 283 ? 8.041 -7.095 -1.965 1.00 93.88 283 LEU A CA 1
ATOM 2288 C C . LEU A 1 283 ? 6.778 -7.510 -2.733 1.00 93.88 283 LEU A C 1
ATOM 2290 O O . LEU A 1 283 ? 5.746 -7.739 -2.106 1.00 93.88 283 LEU A O 1
ATOM 2294 N N . LEU A 1 284 ? 6.857 -7.703 -4.056 1.00 94.25 284 LEU A N 1
ATOM 2295 C CA . LEU A 1 284 ? 5.715 -8.183 -4.846 1.00 94.25 284 LEU A CA 1
ATOM 2296 C C . LEU A 1 284 ? 5.240 -9.568 -4.395 1.00 94.25 284 LEU A C 1
ATOM 2298 O O . LEU A 1 284 ? 4.043 -9.743 -4.194 1.00 94.25 284 LEU A O 1
ATOM 2302 N N . LYS A 1 285 ? 6.149 -10.521 -4.143 1.00 94.25 285 LYS A N 1
ATOM 2303 C CA . LYS A 1 285 ? 5.800 -11.840 -3.578 1.00 94.25 285 LYS A CA 1
ATOM 2304 C C . LYS A 1 285 ? 5.051 -11.709 -2.253 1.00 94.25 285 LYS A C 1
ATOM 2306 O O . LYS A 1 285 ? 4.086 -12.424 -2.002 1.00 94.25 285 LYS A O 1
ATOM 2311 N N . THR A 1 286 ? 5.475 -10.776 -1.402 1.00 96.12 286 THR A N 1
ATOM 2312 C CA . THR A 1 286 ? 4.775 -10.473 -0.147 1.00 96.12 286 THR A CA 1
ATOM 2313 C C . THR A 1 286 ? 3.367 -9.947 -0.417 1.00 96.12 286 THR A C 1
ATOM 2315 O O . THR A 1 286 ? 2.420 -10.405 0.211 1.00 96.12 286 THR A O 1
ATOM 2318 N N . MET A 1 287 ? 3.194 -9.046 -1.385 1.00 97.62 287 MET A N 1
ATOM 2319 C CA . MET A 1 287 ? 1.872 -8.526 -1.741 1.00 97.62 287 MET A CA 1
ATOM 2320 C C . MET A 1 287 ? 0.946 -9.590 -2.341 1.00 97.62 287 MET A C 1
ATOM 2322 O O . MET A 1 287 ? -0.226 -9.635 -1.974 1.00 97.62 287 MET A O 1
ATOM 2326 N N . VAL A 1 288 ? 1.457 -10.467 -3.213 1.00 97.00 288 VAL A N 1
ATOM 2327 C CA . VAL A 1 288 ? 0.700 -11.606 -3.764 1.00 97.00 288 VAL A CA 1
ATOM 2328 C C . VAL A 1 288 ? 0.227 -12.519 -2.636 1.00 97.00 288 VAL A C 1
ATOM 2330 O O . VAL A 1 288 ? -0.959 -12.839 -2.559 1.00 97.00 288 VAL A O 1
ATOM 2333 N N . TYR A 1 289 ? 1.118 -12.846 -1.697 1.00 97.44 289 TYR A N 1
ATOM 2334 C CA . TYR A 1 289 ? 0.766 -13.642 -0.526 1.00 97.44 289 TYR A CA 1
ATOM 2335 C C . TYR A 1 289 ? -0.375 -13.010 0.289 1.00 97.44 289 TYR A C 1
ATOM 2337 O O . TYR A 1 289 ? -1.321 -13.705 0.662 1.00 97.44 289 TYR A O 1
ATOM 2345 N N . LEU A 1 290 ? -0.333 -11.693 0.529 1.00 98.38 290 LEU A N 1
ATOM 2346 C CA . LEU A 1 290 ? -1.402 -10.982 1.242 1.00 98.38 290 LEU A CA 1
ATOM 2347 C C . LEU A 1 290 ? -2.722 -10.987 0.467 1.00 98.38 290 LEU A C 1
ATOM 2349 O O . LEU A 1 290 ? -3.773 -11.214 1.062 1.00 98.38 290 LEU A O 1
ATOM 2353 N N . VAL A 1 291 ? -2.674 -10.783 -0.850 1.00 98.25 291 VAL A N 1
ATOM 2354 C CA . VAL A 1 291 ? -3.849 -10.858 -1.730 1.00 98.25 291 VAL A CA 1
ATOM 2355 C C . VAL A 1 291 ? -4.527 -12.225 -1.643 1.00 98.25 291 VAL A C 1
ATOM 2357 O O . VAL A 1 291 ? -5.754 -12.307 -1.653 1.00 98.25 291 VAL A O 1
ATOM 2360 N N . GLU A 1 292 ? -3.754 -13.301 -1.536 1.00 97.75 292 GLU A N 1
ATOM 2361 C CA . GLU A 1 292 ? -4.297 -14.659 -1.533 1.00 97.75 292 GLU A CA 1
ATOM 2362 C C . GLU A 1 292 ? -4.781 -15.122 -0.149 1.00 97.75 292 GLU A C 1
ATOM 2364 O O . GLU A 1 292 ? -5.735 -15.906 -0.075 1.00 97.75 292 GLU A O 1
ATOM 2369 N N . ASN A 1 293 ? -4.180 -14.623 0.936 1.00 98.06 293 ASN A N 1
ATOM 2370 C CA . ASN A 1 293 ? -4.359 -15.189 2.280 1.00 98.06 293 ASN A CA 1
ATOM 2371 C C . ASN A 1 293 ? -5.055 -14.270 3.295 1.00 98.06 293 ASN A C 1
ATOM 2373 O O . ASN A 1 293 ? -5.505 -14.757 4.336 1.00 98.06 293 ASN A O 1
ATOM 2377 N N . ALA A 1 294 ? -5.144 -12.961 3.045 1.00 98.25 294 ALA A N 1
ATOM 2378 C CA . ALA A 1 294 ? -5.792 -12.042 3.977 1.00 98.25 294 ALA A CA 1
ATOM 2379 C C . ALA A 1 294 ? -7.316 -12.250 4.027 1.00 98.25 294 ALA A C 1
ATOM 2381 O O . ALA A 1 294 ? -7.963 -12.515 3.014 1.00 98.25 294 ALA A O 1
ATOM 2382 N N . LYS A 1 295 ? -7.889 -12.100 5.227 1.00 97.56 295 LYS A N 1
ATOM 2383 C CA . LYS A 1 295 ? -9.337 -12.073 5.471 1.00 97.56 295 LYS A CA 1
ATOM 2384 C C . LYS A 1 295 ? -10.032 -10.866 4.824 1.00 97.56 295 LYS A C 1
ATOM 2386 O O . LYS A 1 295 ? -11.064 -11.089 4.191 1.00 97.56 295 LYS A O 1
ATOM 2391 N N . PRO A 1 296 ? -9.555 -9.612 4.994 1.00 97.88 296 PRO A N 1
ATOM 2392 C CA . PRO A 1 296 ? -10.134 -8.481 4.275 1.00 97.88 296 PRO A CA 1
ATOM 2393 C C . PRO A 1 296 ? -9.834 -8.573 2.779 1.00 97.88 296 PRO A C 1
ATOM 2395 O O . PRO A 1 296 ? -8.893 -9.240 2.342 1.00 97.88 296 PRO A O 1
ATOM 2398 N N . ARG A 1 297 ? -10.599 -7.829 1.981 1.00 98.12 297 ARG A N 1
ATOM 2399 C CA . ARG A 1 297 ? -10.333 -7.692 0.549 1.00 98.12 297 ARG A CA 1
ATOM 2400 C C . ARG A 1 297 ? -9.097 -6.824 0.339 1.00 98.12 297 ARG A C 1
ATOM 2402 O O . ARG A 1 297 ? -9.102 -5.656 0.706 1.00 98.12 297 ARG A O 1
ATOM 2409 N N . VAL A 1 298 ? -8.054 -7.354 -0.287 1.00 98.44 298 VAL A N 1
ATOM 2410 C CA . VAL A 1 298 ? -6.804 -6.621 -0.543 1.00 98.44 298 VAL A CA 1
ATOM 2411 C C . VAL A 1 298 ? -6.697 -6.280 -2.022 1.00 98.44 298 VAL A C 1
ATOM 2413 O O . VAL A 1 298 ? -6.715 -7.164 -2.879 1.00 98.44 298 VAL A O 1
ATOM 2416 N N . ARG A 1 299 ? -6.569 -4.991 -2.333 1.00 98.25 299 ARG A N 1
ATOM 2417 C CA . ARG A 1 299 ? -6.363 -4.490 -3.694 1.00 98.25 299 ARG A CA 1
ATOM 2418 C C . ARG A 1 299 ? -5.013 -3.817 -3.784 1.00 98.25 299 ARG A C 1
ATOM 2420 O O . ARG A 1 299 ? -4.810 -2.758 -3.199 1.00 98.25 299 ARG A O 1
ATOM 2427 N N . VAL A 1 300 ? -4.102 -4.425 -4.527 1.00 98.62 300 VAL A N 1
ATOM 2428 C CA . VAL A 1 300 ? -2.750 -3.895 -4.702 1.00 98.62 300 VAL A CA 1
ATOM 2429 C C . VAL A 1 300 ? -2.630 -3.293 -6.094 1.00 98.62 300 VAL A C 1
ATOM 2431 O O . VAL A 1 300 ? -2.946 -3.966 -7.069 1.00 98.62 300 VAL A O 1
ATOM 2434 N N . LEU A 1 301 ? -2.176 -2.047 -6.190 1.00 98.56 301 LEU A N 1
ATOM 2435 C CA . LEU A 1 301 ? -1.602 -1.490 -7.414 1.00 98.56 301 LEU A CA 1
ATOM 2436 C C . LEU A 1 301 ? -0.090 -1.448 -7.213 1.00 98.56 301 LEU A C 1
ATOM 2438 O O . LEU A 1 301 ? 0.363 -0.884 -6.223 1.00 98.56 301 LEU A O 1
ATOM 2442 N N . ALA A 1 302 ? 0.678 -2.009 -8.138 1.00 97.75 302 ALA A N 1
ATOM 2443 C CA . ALA A 1 302 ? 2.127 -1.886 -8.154 1.00 97.75 302 ALA A CA 1
ATOM 2444 C C . ALA A 1 302 ? 2.586 -1.323 -9.496 1.00 97.75 302 ALA A C 1
ATOM 2446 O O . ALA A 1 302 ? 2.232 -1.863 -10.541 1.00 97.75 302 ALA A O 1
ATOM 2447 N N . VAL A 1 303 ? 3.381 -0.255 -9.471 1.00 96.94 303 VAL A N 1
ATOM 2448 C CA . VAL A 1 303 ? 3.986 0.337 -10.668 1.00 96.94 303 VAL A CA 1
ATOM 2449 C C . VAL A 1 303 ? 5.486 0.068 -10.677 1.00 96.94 303 VAL A C 1
ATOM 2451 O O . VAL A 1 303 ? 6.170 0.240 -9.664 1.00 96.94 303 VAL A O 1
ATOM 2454 N N . VAL A 1 304 ? 5.997 -0.353 -11.833 1.00 94.50 304 VAL A N 1
ATOM 2455 C CA . VAL A 1 304 ? 7.419 -0.641 -12.055 1.00 94.50 304 VAL A CA 1
ATOM 2456 C C . VAL A 1 304 ? 7.906 -0.079 -13.385 1.00 94.50 304 VAL A C 1
ATOM 2458 O O . VAL A 1 304 ? 7.161 -0.008 -14.362 1.00 94.50 304 VAL A O 1
ATOM 2461 N N . SER A 1 305 ? 9.179 0.304 -13.427 1.00 92.31 305 SER A N 1
ATOM 2462 C CA . SER A 1 305 ? 9.911 0.586 -14.665 1.00 92.31 305 SER A CA 1
ATOM 2463 C C . SER A 1 305 ? 10.333 -0.722 -15.337 1.00 92.31 305 SER A C 1
ATOM 2465 O O . SER A 1 305 ? 11.160 -1.461 -14.802 1.00 92.31 305 SER A O 1
ATOM 2467 N N . GLY A 1 306 ? 9.816 -0.990 -16.538 1.00 90.38 306 GLY A N 1
ATOM 2468 C CA . GLY A 1 306 ? 10.188 -2.171 -17.327 1.00 90.38 306 GLY A CA 1
ATOM 2469 C C . GLY A 1 306 ? 11.639 -2.151 -17.833 1.00 90.38 306 GLY A C 1
ATOM 2470 O O . GLY A 1 306 ? 12.173 -3.177 -18.241 1.00 90.38 306 GLY A O 1
ATOM 2471 N N . LEU A 1 307 ? 12.304 -0.989 -17.793 1.00 85.06 307 LEU A N 1
ATOM 2472 C CA . LEU A 1 307 ? 13.732 -0.867 -18.112 1.00 85.06 307 LEU A CA 1
ATOM 2473 C C . LEU A 1 307 ? 14.625 -1.312 -16.950 1.00 85.06 307 LEU A C 1
ATOM 2475 O O . LEU A 1 307 ? 15.710 -1.843 -17.171 1.00 85.06 307 LEU A O 1
ATOM 2479 N N . ASP A 1 308 ? 14.170 -1.071 -15.721 1.00 79.81 308 ASP A N 1
ATOM 2480 C CA . ASP A 1 308 ? 14.879 -1.456 -14.501 1.00 79.81 308 ASP A CA 1
ATOM 2481 C C . ASP A 1 308 ? 14.556 -2.903 -14.085 1.00 79.81 308 ASP A C 1
ATOM 2483 O O . ASP A 1 308 ? 15.285 -3.490 -13.284 1.00 79.81 308 ASP A O 1
ATOM 2487 N N . TRP A 1 309 ? 13.480 -3.482 -14.633 1.00 78.25 309 TRP A N 1
ATOM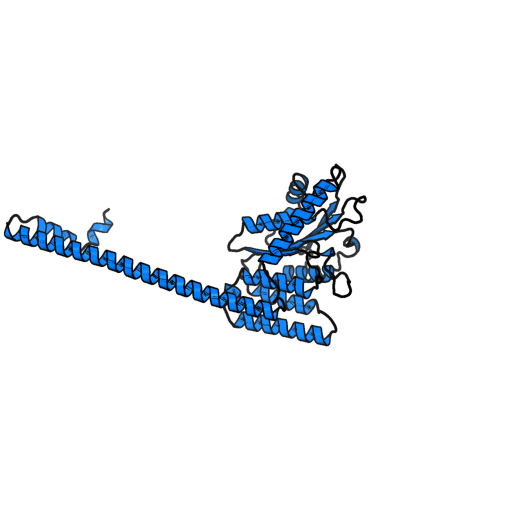 2488 C CA . TRP A 1 309 ? 12.995 -4.813 -14.285 1.00 78.25 309 TRP A CA 1
ATOM 2489 C C . TRP A 1 309 ? 12.407 -5.554 -15.494 1.00 78.25 309 TRP A C 1
ATOM 2491 O O . TRP A 1 309 ? 11.357 -5.188 -16.018 1.00 78.25 309 TRP A O 1
ATOM 2501 N N . ASN A 1 310 ? 13.055 -6.648 -15.905 1.00 74.62 310 ASN A N 1
ATOM 2502 C CA . ASN A 1 310 ? 12.588 -7.505 -16.996 1.00 74.62 310 ASN A CA 1
ATOM 2503 C C . ASN A 1 310 ? 11.540 -8.530 -16.523 1.00 74.62 310 ASN A C 1
ATOM 2505 O O . ASN A 1 310 ? 11.847 -9.701 -16.326 1.00 74.62 310 ASN A O 1
ATOM 2509 N N . ILE A 1 311 ? 10.307 -8.075 -16.306 1.00 71.06 311 ILE A N 1
ATOM 2510 C CA . ILE A 1 311 ? 9.212 -8.911 -15.787 1.00 71.06 311 ILE A CA 1
ATOM 2511 C C . ILE A 1 311 ? 8.766 -10.014 -16.757 1.00 71.06 311 ILE A C 1
ATOM 2513 O O . ILE A 1 311 ? 8.353 -11.080 -16.304 1.00 71.06 311 ILE A O 1
ATOM 2517 N N . ASP A 1 312 ? 8.900 -9.807 -18.069 1.00 67.62 312 ASP A N 1
ATOM 2518 C CA . ASP A 1 312 ? 8.408 -10.750 -19.086 1.00 67.62 312 ASP A CA 1
ATOM 2519 C C . ASP A 1 312 ? 9.139 -12.104 -19.063 1.00 67.62 312 ASP A C 1
ATOM 2521 O O . ASP A 1 312 ? 8.614 -13.107 -19.540 1.00 67.62 312 ASP A O 1
ATOM 2525 N N . GLN A 1 313 ? 10.344 -12.164 -18.489 1.00 66.12 313 GLN A N 1
ATOM 2526 C CA . GLN A 1 313 ? 11.092 -13.416 -18.309 1.00 66.12 313 GLN A CA 1
ATOM 2527 C C . GLN A 1 313 ? 10.770 -14.126 -16.984 1.00 66.12 313 GLN A C 1
ATOM 2529 O O . GLN A 1 313 ? 11.268 -15.221 -16.736 1.00 66.12 313 GLN A O 1
ATOM 2534 N N . ASP A 1 314 ? 9.954 -13.506 -16.132 1.00 64.19 314 ASP A N 1
ATOM 2535 C CA . ASP A 1 314 ? 9.953 -13.727 -14.687 1.00 64.19 314 ASP A CA 1
ATOM 2536 C C . ASP A 1 314 ? 8.542 -13.871 -14.078 1.00 64.19 314 ASP A C 1
ATOM 2538 O O . ASP A 1 314 ? 8.402 -13.966 -12.852 1.00 64.19 314 ASP A O 1
ATOM 2542 N N . GLU A 1 315 ? 7.497 -13.903 -14.913 1.00 61.50 315 GLU A N 1
ATOM 2543 C CA . GLU A 1 315 ? 6.088 -13.875 -14.489 1.00 61.50 315 GLU A CA 1
ATOM 2544 C C . GLU A 1 315 ? 5.708 -15.057 -13.572 1.00 61.50 315 GLU A C 1
ATOM 2546 O O . GLU A 1 315 ? 4.959 -14.895 -12.604 1.00 61.50 315 GLU A O 1
ATOM 2551 N N . ASP A 1 316 ? 6.282 -16.240 -13.811 1.00 62.34 316 ASP A N 1
ATOM 2552 C CA . ASP A 1 316 ? 6.041 -17.435 -12.990 1.00 62.34 316 ASP A CA 1
ATOM 2553 C C . ASP A 1 316 ? 6.701 -17.376 -11.604 1.00 62.34 316 ASP A C 1
ATOM 2555 O O . ASP A 1 316 ? 6.337 -18.131 -10.702 1.00 62.34 316 ASP A O 1
ATOM 2559 N N . ASP A 1 317 ? 7.618 -16.437 -11.381 1.00 76.75 317 ASP A N 1
ATOM 2560 C CA . ASP A 1 317 ? 8.382 -16.327 -10.139 1.00 76.75 317 ASP A CA 1
ATOM 2561 C C . ASP A 1 317 ? 7.937 -15.110 -9.294 1.00 76.75 317 ASP A C 1
ATOM 2563 O O . ASP A 1 317 ? 8.695 -14.516 -8.529 1.00 76.75 317 ASP A O 1
ATOM 2567 N N . LEU A 1 318 ? 6.647 -14.754 -9.377 1.00 83.75 318 LEU A N 1
ATOM 2568 C CA . LEU A 1 318 ? 5.942 -13.956 -8.356 1.00 83.75 318 LEU A CA 1
ATOM 2569 C C . LEU A 1 318 ? 5.293 -14.816 -7.255 1.00 83.75 318 LEU A C 1
ATOM 2571 O O . LEU A 1 318 ? 4.716 -14.269 -6.318 1.00 83.75 318 LEU A O 1
ATOM 2575 N N . GLY A 1 319 ? 5.418 -16.147 -7.331 1.00 81.06 319 GLY A N 1
ATOM 2576 C CA . GLY A 1 319 ? 4.931 -17.063 -6.292 1.00 81.06 319 GLY A CA 1
ATOM 2577 C C . GLY A 1 319 ? 3.406 -17.139 -6.188 1.00 81.06 319 GLY A C 1
ATOM 2578 O O . GLY A 1 319 ? 2.888 -17.349 -5.098 1.00 81.06 319 GLY A O 1
ATOM 2579 N N . ARG A 1 320 ? 2.692 -16.931 -7.303 1.00 87.31 320 ARG A N 1
ATOM 2580 C CA . ARG A 1 320 ? 1.224 -17.012 -7.367 1.00 87.31 320 ARG A CA 1
ATOM 2581 C C . ARG A 1 320 ? 0.738 -18.445 -7.137 1.00 87.31 320 ARG A C 1
ATOM 2583 O O . ARG A 1 320 ? 1.172 -19.356 -7.840 1.00 87.31 320 ARG A O 1
ATOM 2590 N N . GLU A 1 321 ? -0.220 -18.635 -6.234 1.00 89.12 321 GLU A N 1
ATOM 2591 C CA . GLU A 1 321 ? -0.941 -19.910 -6.108 1.00 89.12 321 GLU A CA 1
ATOM 2592 C C . GLU A 1 321 ? -2.258 -19.883 -6.899 1.00 89.12 321 GLU A C 1
ATOM 2594 O O . GLU A 1 321 ? -2.710 -20.906 -7.424 1.00 89.12 321 GLU A O 1
ATOM 2599 N N . ARG A 1 322 ? -2.883 -18.703 -7.041 1.00 90.62 322 ARG A N 1
ATOM 2600 C CA . ARG A 1 322 ? -4.155 -18.517 -7.756 1.00 90.62 322 ARG A CA 1
ATOM 2601 C C . ARG A 1 322 ? -3.936 -17.803 -9.087 1.00 90.62 322 ARG A C 1
ATOM 2603 O O . ARG A 1 322 ? -3.452 -16.682 -9.133 1.00 90.62 322 ARG A O 1
ATOM 2610 N N . LYS A 1 323 ? -4.420 -18.385 -10.190 1.00 86.50 323 LYS A N 1
ATOM 2611 C CA . LYS A 1 323 ? -4.244 -17.820 -11.548 1.00 86.50 323 LYS A CA 1
ATOM 2612 C C . LYS A 1 323 ? -4.747 -16.379 -11.727 1.00 86.50 323 LYS A C 1
ATOM 2614 O O . LYS A 1 323 ? -4.219 -15.666 -12.564 1.00 86.50 323 LYS A O 1
ATOM 2619 N N . ASN A 1 324 ? -5.748 -15.959 -10.952 1.00 89.69 324 ASN A N 1
ATOM 2620 C CA . ASN A 1 324 ? -6.391 -14.647 -11.089 1.00 89.69 324 ASN A CA 1
ATOM 2621 C C . ASN A 1 324 ? -5.997 -13.648 -9.983 1.00 89.69 324 ASN A C 1
ATOM 2623 O O . ASN A 1 324 ? -6.655 -12.612 -9.857 1.00 89.69 324 ASN A O 1
ATOM 2627 N N . SER A 1 325 ? -4.999 -13.963 -9.143 1.00 93.44 325 SER A N 1
ATOM 2628 C CA . SER A 1 325 ? -4.559 -13.065 -8.063 1.00 93.44 325 SER A CA 1
ATOM 2629 C C . SER A 1 325 ? -3.720 -11.896 -8.575 1.00 93.44 325 SER A C 1
ATOM 2631 O O . SER A 1 325 ? -3.729 -10.837 -7.950 1.00 93.44 325 SER A O 1
ATOM 2633 N N . VAL A 1 326 ? -3.059 -12.056 -9.723 1.00 94.88 326 VAL A N 1
ATOM 2634 C CA . VAL A 1 326 ? -2.216 -11.040 -10.360 1.00 94.88 326 VAL A CA 1
ATOM 2635 C C . VAL A 1 326 ? -2.718 -10.760 -11.770 1.00 94.88 326 VAL A C 1
ATOM 2637 O O . VAL A 1 326 ? -2.973 -11.680 -12.542 1.00 94.88 326 VAL A O 1
ATOM 2640 N N . ILE A 1 327 ? -2.847 -9.481 -12.100 1.00 94.50 327 ILE A N 1
ATOM 2641 C CA . ILE A 1 327 ? -3.105 -8.975 -13.444 1.00 94.50 327 ILE A CA 1
ATOM 2642 C C . ILE A 1 327 ? -1.893 -8.131 -13.830 1.00 94.50 327 ILE A C 1
ATOM 2644 O O . ILE A 1 327 ? -1.552 -7.191 -13.114 1.00 94.50 327 ILE A O 1
ATOM 2648 N N . GLN A 1 328 ? -1.245 -8.456 -14.944 1.00 93.81 328 GLN A N 1
ATOM 2649 C CA . GLN A 1 328 ? -0.152 -7.659 -15.491 1.00 93.81 328 GLN A CA 1
ATOM 2650 C C . GLN A 1 328 ? -0.670 -6.794 -16.636 1.00 93.81 328 GLN A C 1
ATOM 2652 O O . GLN A 1 328 ? -1.374 -7.279 -17.516 1.00 93.81 328 GLN A O 1
ATOM 2657 N N . HIS A 1 329 ? -0.302 -5.516 -16.632 1.00 94.62 329 HIS A N 1
ATOM 2658 C CA . HIS A 1 329 ? -0.640 -4.585 -17.696 1.00 94.62 329 HIS A CA 1
ATOM 2659 C C . HIS A 1 329 ? 0.602 -3.799 -18.117 1.00 94.62 329 HIS A C 1
ATOM 2661 O O . HIS A 1 329 ? 1.209 -3.092 -17.312 1.00 94.62 329 HIS A O 1
ATOM 2667 N N . VAL A 1 330 ? 0.994 -3.935 -19.382 1.00 94.12 330 VAL A N 1
ATOM 2668 C CA . VAL A 1 330 ? 2.200 -3.301 -19.924 1.00 94.12 330 VAL A CA 1
ATOM 2669 C C . VAL A 1 330 ? 1.820 -2.062 -20.717 1.00 94.12 330 VAL A C 1
ATOM 2671 O O . VAL A 1 330 ? 0.926 -2.098 -21.560 1.00 94.12 330 VAL A O 1
ATOM 2674 N N . VAL A 1 331 ? 2.530 -0.965 -20.469 1.00 93.81 331 VAL A N 1
ATOM 2675 C CA . VAL A 1 331 ? 2.316 0.311 -21.149 1.00 93.81 331 VAL A CA 1
ATOM 2676 C C . VAL A 1 331 ? 3.646 0.861 -21.666 1.00 93.81 331 VAL A C 1
ATOM 2678 O O . VAL A 1 331 ? 4.642 0.934 -20.941 1.00 93.81 331 VAL A O 1
ATOM 2681 N N . TYR A 1 332 ? 3.647 1.324 -22.919 1.00 93.00 332 TYR A N 1
ATOM 2682 C CA . TYR A 1 332 ? 4.804 1.947 -23.572 1.00 93.00 332 TYR A CA 1
ATOM 2683 C C . TYR A 1 332 ? 4.580 3.441 -23.802 1.00 93.00 332 TYR A C 1
ATOM 2685 O O . TYR A 1 332 ? 3.540 3.832 -24.332 1.00 93.00 332 TYR A O 1
ATOM 2693 N N . GLN A 1 333 ? 5.568 4.261 -23.443 1.00 89.62 333 GLN A N 1
ATOM 2694 C CA . GLN A 1 333 ? 5.548 5.690 -23.732 1.00 89.62 333 GLN A CA 1
ATOM 2695 C C . GLN A 1 333 ? 5.811 5.924 -25.221 1.00 89.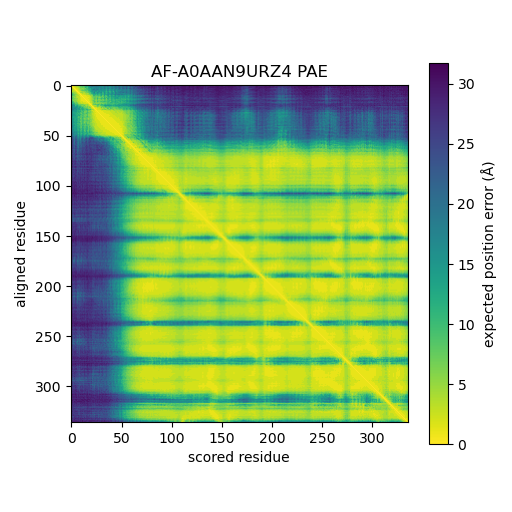62 333 GLN A C 1
ATOM 2697 O O . GLN A 1 333 ? 6.809 5.436 -25.762 1.00 89.62 333 GLN A O 1
ATOM 2702 N N . GLN A 1 334 ? 4.945 6.696 -25.875 1.00 87.38 334 GLN A N 1
ATOM 2703 C CA . GLN A 1 334 ? 5.065 7.017 -27.298 1.00 87.38 334 GLN A CA 1
ATOM 2704 C C . GLN A 1 334 ? 5.518 8.470 -27.506 1.00 87.38 334 GLN A C 1
ATOM 2706 O O . GLN A 1 334 ? 5.453 9.302 -26.595 1.00 87.38 334 GLN A O 1
ATOM 2711 N N . GLN A 1 335 ? 6.023 8.757 -28.707 1.00 81.44 335 GLN A N 1
ATOM 2712 C CA . GLN A 1 335 ? 6.180 10.130 -29.190 1.00 81.44 335 GLN A CA 1
ATOM 2713 C C . GLN A 1 335 ? 4.811 10.690 -29.599 1.00 81.44 335 GLN A C 1
ATOM 2715 O O . GLN A 1 335 ? 3.964 9.925 -30.062 1.00 81.44 335 GLN A O 1
ATOM 2720 N N . LEU A 1 336 ? 4.613 11.994 -29.375 1.00 78.19 336 LEU A N 1
ATOM 2721 C CA . LEU A 1 336 ? 3.380 12.728 -29.696 1.00 78.19 336 LEU A CA 1
ATOM 2722 C C . LEU A 1 336 ? 3.175 12.945 -31.198 1.00 78.19 336 LEU A C 1
ATOM 2724 O O . LEU A 1 336 ? 4.189 13.143 -31.909 1.00 78.19 336 LEU A O 1
#

Organism: NCBI:txid117547